Protein AF-A0A7K4JK20-F1 (afdb_monomer_lite)

Sequence (228 aa):
YPVLFQTTRAEFDLPEYSVRRRYQDFDWLRNKLEESQPTHLIPPLPEKFVVKGVVDRFSEEFVETRRKALDKFLKRITDHPVLSFNEHFNVFLTAKDLNAYKKQGMALLSKMGESVKYVTGGYKLRSRPLEFQAIGEYLDTFSLKLGTIDRIAQRIIKEQLEYLVELREYGPVYSTWGGLEVELSEPLEGVSACIGNCCTALEELSEDMTEDFLPVLREYILYSESMK

Secondary structure (DSSP, 8-state):
-EEEEE---TTSSSSEEEEE--HHHHHHHHHHHHHH-TTS-PPPPPPSS-STTTS-TT-HHHHHHHHHHHHHHHHHHHHSTTGGG-HHHHHHHH-S-HHHHHHHHHHHHTTTSSSSTT--TT-------HHHHHHHHHHHHHHHHHHHHHHHHHHHHHHHHHHHHHHHHHHHHHHHHHHH-GGGHHHHHHHHHHHHHHHHHHHHHHHHIIIIIHHHHHHHHHHHHHT-

pLDDT: mean 86.16, std 15.36, range [43.16, 98.0]

InterPro domains:
  IPR001683 Phox homology [PF00787] (11-95)
  IPR001683 Phox homology [PS50195] (1-100)
  IPR001683 Phox homology [SM00312] (2-96)
  IPR027267 AH/BAR domain superfamily [G3DSA:1.20.1270.60] (130-228)
  IPR036871 PX domain superfamily [G3DSA:3.30.1520.10] (1-108)
  IPR036871 PX domain superfamily [SSF64268] (1-97)

Organism: Geococcyx californianus (NCBI:txid8947)

Structure (mmCIF, N/CA/C/O backbone):
data_AF-A0A7K4JK20-F1
#
_entry.id   AF-A0A7K4JK20-F1
#
loop_
_atom_site.group_PDB
_atom_site.id
_atom_site.type_symbol
_atom_site.label_atom_id
_atom_site.label_alt_id
_atom_site.label_comp_id
_atom_site.label_asym_id
_atom_site.label_entity_id
_atom_site.label_seq_id
_atom_site.pdbx_PDB_ins_code
_atom_site.Cartn_x
_atom_site.Cartn_y
_atom_site.Cartn_z
_atom_site.occupancy
_atom_site.B_iso_or_equiv
_atom_site.auth_seq_id
_atom_site.auth_comp_id
_atom_site.auth_asym_id
_atom_site.auth_atom_id
_atom_site.pdbx_PDB_model_num
ATOM 1 N N . TYR A 1 1 ? -8.578 14.342 3.347 1.00 91.44 1 TYR A N 1
ATOM 2 C CA . TYR A 1 1 ? -8.957 13.197 2.509 1.00 91.44 1 TYR A CA 1
ATOM 3 C C . TYR A 1 1 ? -10.458 13.233 2.290 1.00 91.44 1 TYR A C 1
ATOM 5 O O . TYR A 1 1 ? -11.184 13.236 3.285 1.00 91.44 1 TYR A O 1
ATOM 13 N N . PRO A 1 2 ? -10.933 13.395 1.044 1.00 93.94 2 PRO A N 1
ATOM 14 C CA . PRO A 1 2 ? -12.326 13.109 0.724 1.00 93.94 2 PRO A CA 1
ATOM 15 C C . PRO A 1 2 ? -12.577 11.614 0.950 1.00 93.94 2 PRO A C 1
ATOM 17 O O . PRO A 1 2 ? -11.757 10.788 0.561 1.00 93.94 2 PRO A O 1
ATOM 20 N N . VAL A 1 3 ? -13.672 11.290 1.624 1.00 95.88 3 VAL A N 1
ATOM 21 C CA . VAL A 1 3 ? -14.156 9.928 1.840 1.00 95.88 3 VAL A CA 1
ATOM 22 C C . VAL A 1 3 ? -15.530 9.869 1.197 1.00 95.88 3 VAL A C 1
ATOM 24 O O . VAL A 1 3 ? -16.431 10.611 1.595 1.00 95.88 3 VAL A O 1
ATOM 27 N N . LEU A 1 4 ? -15.642 9.033 0.171 1.00 95.50 4 LEU A N 1
ATOM 28 C CA . LEU A 1 4 ? -16.894 8.715 -0.499 1.00 95.50 4 LEU A CA 1
ATOM 29 C C . LEU A 1 4 ? -17.332 7.345 -0.003 1.00 95.50 4 LEU A C 1
ATOM 31 O O . LEU A 1 4 ? -16.533 6.410 0.018 1.00 95.50 4 LEU A O 1
ATOM 35 N N . PHE A 1 5 ? -18.577 7.246 0.433 1.00 94.12 5 PHE A N 1
ATOM 36 C CA . PHE A 1 5 ? -19.133 6.024 0.985 1.00 94.12 5 PHE A CA 1
ATOM 37 C C . PHE A 1 5 ? -20.498 5.778 0.366 1.00 94.12 5 PHE A C 1
ATOM 39 O O . PHE A 1 5 ? -21.364 6.646 0.425 1.00 94.12 5 PHE A O 1
ATOM 46 N N . GLN A 1 6 ? -20.671 4.596 -0.212 1.00 93.94 6 GLN A N 1
ATOM 47 C CA . GLN A 1 6 ? -21.932 4.134 -0.771 1.00 93.94 6 GLN A CA 1
ATOM 48 C C . GLN A 1 6 ? -22.378 2.894 -0.011 1.00 93.94 6 GLN A C 1
ATOM 50 O O . GLN A 1 6 ? -21.558 2.055 0.364 1.00 93.94 6 GLN A O 1
ATOM 55 N N . THR A 1 7 ? -23.678 2.787 0.236 1.00 93.00 7 THR A N 1
ATOM 56 C CA . THR A 1 7 ? -24.236 1.716 1.056 1.00 93.00 7 THR A CA 1
ATOM 57 C C . THR A 1 7 ? -25.637 1.347 0.605 1.00 93.00 7 THR A C 1
ATOM 59 O O . THR A 1 7 ? -26.423 2.189 0.178 1.00 93.00 7 THR A O 1
ATOM 62 N N . THR A 1 8 ? -25.958 0.065 0.732 1.00 93.38 8 THR A N 1
ATOM 63 C CA . THR A 1 8 ? -27.309 -0.479 0.547 1.00 93.38 8 THR A CA 1
ATOM 64 C C . THR A 1 8 ? -27.985 -0.800 1.883 1.00 93.38 8 THR A C 1
ATOM 66 O O . THR A 1 8 ? -29.099 -1.321 1.906 1.00 93.38 8 THR A O 1
ATOM 69 N N . ARG A 1 9 ? -27.319 -0.518 3.012 1.00 92.00 9 ARG A N 1
ATOM 70 C CA . ARG A 1 9 ? -27.827 -0.824 4.354 1.00 92.00 9 ARG A CA 1
ATOM 71 C C . ARG A 1 9 ? -28.892 0.191 4.759 1.00 92.00 9 ARG A C 1
ATOM 73 O O . ARG A 1 9 ? -28.641 1.390 4.759 1.00 92.00 9 ARG A O 1
ATOM 80 N N . ALA A 1 10 ? -30.051 -0.313 5.180 1.00 91.00 10 ALA A N 1
ATOM 81 C CA . ALA A 1 10 ? -31.219 0.495 5.540 1.00 91.00 10 ALA A CA 1
ATOM 82 C C . ALA A 1 10 ? -31.039 1.364 6.800 1.00 91.00 10 ALA A C 1
ATOM 84 O O . ALA A 1 10 ? -31.859 2.234 7.063 1.00 91.00 10 ALA A O 1
ATOM 85 N N . GLU A 1 11 ? -29.990 1.127 7.589 1.00 88.75 11 GLU A N 1
ATOM 86 C CA . GLU A 1 11 ? -29.652 1.939 8.767 1.00 88.75 11 GLU A CA 1
ATOM 87 C C . GLU A 1 11 ? -29.075 3.322 8.419 1.00 88.75 11 GLU A C 1
ATOM 89 O O . GLU A 1 11 ? -28.930 4.160 9.305 1.00 88.75 11 GLU A O 1
ATOM 94 N N . PHE A 1 12 ? -28.727 3.555 7.150 1.00 90.62 12 PHE A N 1
ATOM 95 C CA . PHE A 1 12 ? -28.238 4.839 6.667 1.00 90.62 12 PHE A CA 1
ATOM 96 C C . PHE A 1 12 ? -29.357 5.618 5.975 1.00 90.62 12 PHE A C 1
ATOM 98 O O . PHE A 1 12 ? -30.067 5.086 5.124 1.00 90.62 12 PHE A O 1
ATOM 105 N N . ASP A 1 13 ? -29.468 6.906 6.302 1.00 90.62 13 ASP A N 1
ATOM 106 C CA . ASP A 1 13 ? -30.494 7.798 5.745 1.00 90.62 13 ASP A CA 1
ATOM 107 C C . ASP A 1 13 ? -30.301 8.081 4.248 1.00 90.62 13 ASP A C 1
ATOM 109 O O . ASP A 1 13 ? -31.254 8.415 3.543 1.00 90.62 13 ASP A O 1
ATOM 113 N N . LEU A 1 14 ? -29.057 8.004 3.766 1.00 91.94 14 LEU A N 1
ATOM 114 C CA . LEU A 1 14 ? -28.686 8.277 2.382 1.00 91.94 14 LEU A CA 1
ATOM 115 C C . LEU A 1 14 ? -27.952 7.072 1.779 1.00 91.94 14 LEU A C 1
ATOM 117 O O . LEU A 1 14 ? -27.150 6.437 2.464 1.00 91.94 14 LEU A O 1
ATOM 121 N N . PRO A 1 15 ? -28.151 6.787 0.480 1.00 92.88 15 PRO A N 1
ATOM 122 C CA . PRO A 1 15 ? -27.404 5.737 -0.214 1.00 92.88 15 PRO A CA 1
ATOM 123 C C . PRO A 1 15 ? -25.929 6.109 -0.433 1.00 92.88 15 PRO A C 1
ATOM 125 O O . PRO A 1 15 ? -25.100 5.235 -0.679 1.00 92.88 15 PRO A O 1
ATOM 128 N N . GLU A 1 16 ? -25.596 7.401 -0.349 1.00 94.88 16 GLU A N 1
ATOM 129 C CA . GLU A 1 16 ? -24.254 7.928 -0.566 1.00 94.88 16 GLU A CA 1
ATOM 130 C C . GLU A 1 16 ? -23.935 9.079 0.397 1.00 94.88 16 GLU A C 1
ATOM 132 O O . GLU A 1 16 ? -24.757 9.968 0.638 1.00 94.88 16 GLU A O 1
ATOM 137 N N . TYR A 1 17 ? -22.706 9.082 0.912 1.00 94.75 17 TYR A N 1
ATOM 138 C CA . TYR A 1 17 ? -22.139 10.138 1.741 1.00 94.75 17 TYR A CA 1
ATOM 139 C C . TYR A 1 17 ? -20.806 10.614 1.166 1.00 94.75 17 TYR A C 1
ATOM 141 O O . TYR A 1 17 ? -19.985 9.829 0.692 1.00 94.75 17 TYR A O 1
ATOM 149 N N . SER A 1 18 ? -20.567 11.920 1.279 1.00 95.62 18 SER A N 1
ATOM 150 C CA . SER A 1 18 ? -19.289 12.549 0.955 1.00 95.62 18 SER A CA 1
ATOM 151 C C . SER A 1 18 ? -18.847 13.414 2.126 1.00 95.62 18 SER A C 1
ATOM 153 O O . SER A 1 18 ? -19.487 14.416 2.459 1.00 95.62 18 SER A O 1
ATOM 155 N N . VAL A 1 19 ? -17.756 13.017 2.782 1.00 95.56 19 VAL A N 1
ATOM 156 C CA . VAL A 1 19 ? -17.209 13.722 3.947 1.00 95.56 19 VAL A CA 1
ATOM 157 C C . VAL A 1 19 ? -15.720 13.984 3.778 1.00 95.56 19 VAL A C 1
ATOM 159 O O . VAL A 1 19 ? -15.000 13.255 3.099 1.00 95.56 19 VAL A O 1
ATOM 162 N N . ARG A 1 20 ? -15.215 15.043 4.415 1.00 95.44 20 ARG A N 1
ATOM 163 C CA . ARG A 1 20 ? -13.772 15.295 4.503 1.00 95.44 20 ARG A CA 1
ATOM 164 C C . ARG A 1 20 ? -13.251 14.857 5.866 1.00 95.44 20 ARG A C 1
ATOM 166 O O . ARG A 1 20 ? -13.813 15.219 6.899 1.00 95.44 20 ARG A O 1
ATOM 173 N N . ARG A 1 21 ? -12.151 14.102 5.853 1.00 95.62 21 ARG A N 1
ATOM 174 C CA . ARG A 1 21 ? -11.453 13.606 7.046 1.00 95.62 21 ARG A CA 1
ATOM 175 C C . ARG A 1 21 ? -9.971 13.956 6.997 1.00 95.62 21 ARG A C 1
ATOM 177 O O . ARG A 1 21 ? -9.331 13.834 5.949 1.00 95.62 21 ARG A O 1
ATOM 184 N N . ARG A 1 22 ? -9.412 14.424 8.112 1.00 93.06 22 ARG A N 1
ATOM 185 C CA . ARG A 1 22 ? -7.955 14.589 8.313 1.00 93.06 22 ARG A CA 1
ATOM 186 C C . ARG A 1 22 ? -7.377 13.298 8.875 1.00 93.06 22 ARG A C 1
ATOM 188 O O . ARG A 1 22 ? -8.101 12.533 9.491 1.00 93.06 22 ARG A O 1
ATOM 195 N N . TYR A 1 23 ? -6.069 13.083 8.746 1.00 91.31 23 TYR A N 1
ATOM 196 C CA . TYR A 1 23 ? -5.407 11.883 9.282 1.00 91.31 23 TYR A CA 1
ATOM 197 C C . TYR A 1 23 ? -5.755 11.619 10.764 1.00 91.31 23 TYR A C 1
ATOM 199 O O . TYR A 1 23 ? -6.070 10.501 11.145 1.00 91.31 23 TYR A O 1
ATOM 207 N N . GLN A 1 24 ? -5.801 12.664 11.598 1.00 91.25 24 GLN A N 1
ATOM 208 C CA . GLN A 1 24 ? -6.177 12.526 13.014 1.00 91.25 24 GLN A CA 1
ATOM 209 C C . GLN A 1 24 ? -7.635 12.089 13.256 1.00 91.25 24 GLN A C 1
ATOM 211 O O . GLN A 1 24 ? -7.983 11.720 14.374 1.00 91.25 24 GLN A O 1
ATOM 216 N N . ASP A 1 25 ? -8.512 12.168 12.257 1.00 95.38 25 ASP A N 1
ATOM 217 C CA . ASP A 1 25 ? -9.853 11.585 12.349 1.00 95.38 25 ASP A CA 1
ATOM 218 C C . ASP A 1 25 ? -9.793 10.063 12.217 1.00 95.38 25 ASP A C 1
ATOM 220 O O . ASP A 1 25 ? -10.517 9.370 12.922 1.00 95.38 25 ASP A O 1
ATOM 224 N N . PHE A 1 26 ? -8.905 9.549 11.362 1.00 95.94 26 PHE A N 1
ATOM 225 C CA . PHE A 1 26 ? -8.658 8.114 11.229 1.00 95.94 26 PHE A CA 1
ATOM 226 C C . PHE A 1 26 ? -8.001 7.556 12.491 1.00 95.94 26 PHE A C 1
ATOM 228 O O . PHE A 1 26 ? -8.411 6.511 12.976 1.00 95.94 26 PHE A O 1
ATOM 235 N N . ASP A 1 27 ? -7.041 8.290 13.062 1.00 93.50 27 ASP A N 1
ATOM 236 C CA . ASP A 1 27 ? -6.424 7.950 14.352 1.00 93.50 27 ASP A CA 1
ATOM 237 C C . ASP A 1 27 ? -7.470 7.840 15.469 1.00 93.50 27 ASP A C 1
ATOM 239 O O . ASP A 1 27 ? -7.506 6.861 16.208 1.00 93.50 27 ASP A O 1
ATOM 243 N N . TRP A 1 28 ? -8.385 8.812 15.537 1.00 94.44 28 TRP A N 1
ATOM 244 C CA . TRP A 1 28 ? -9.514 8.760 16.463 1.00 94.44 28 TRP A CA 1
ATOM 245 C C . TRP A 1 28 ? -10.402 7.531 16.227 1.00 94.44 28 TRP A C 1
ATOM 247 O O . TRP A 1 28 ? -10.749 6.854 17.192 1.00 94.44 28 TRP A O 1
ATOM 257 N N . LEU A 1 29 ? -10.748 7.232 14.969 1.00 96.25 29 LEU A N 1
ATOM 258 C CA . LEU A 1 29 ? -11.570 6.072 14.626 1.00 96.25 29 LEU A CA 1
ATOM 259 C C . LEU A 1 29 ? -10.883 4.770 15.050 1.00 96.25 29 LEU A C 1
ATOM 261 O O . LEU A 1 29 ? -11.507 3.958 15.723 1.00 96.25 29 LEU A O 1
ATOM 265 N N . ARG A 1 30 ? -9.600 4.590 14.714 1.00 94.50 30 ARG A N 1
ATOM 266 C CA . ARG A 1 30 ? -8.822 3.403 15.098 1.00 94.50 30 ARG A CA 1
ATOM 267 C C . ARG A 1 30 ? -8.841 3.198 16.612 1.00 94.50 30 ARG A C 1
ATOM 269 O O . ARG A 1 30 ? -9.193 2.113 17.058 1.00 94.50 30 ARG A O 1
ATOM 276 N N . ASN A 1 31 ? -8.555 4.244 17.388 1.00 92.75 31 ASN A N 1
ATOM 277 C CA . ASN A 1 31 ? -8.565 4.162 18.852 1.00 92.75 31 ASN A CA 1
ATOM 278 C C . ASN A 1 31 ? -9.956 3.789 19.389 1.00 92.75 31 ASN A C 1
ATOM 280 O O . ASN A 1 31 ? -10.078 2.993 20.314 1.00 92.75 31 ASN A O 1
ATOM 284 N N . LYS A 1 32 ? -11.028 4.324 18.792 1.00 94.19 32 LYS A N 1
ATOM 285 C CA . LYS A 1 32 ? -12.401 3.982 19.186 1.00 94.19 32 LYS A CA 1
ATOM 286 C C . LYS A 1 32 ? -12.790 2.550 18.830 1.00 94.19 32 LYS A C 1
ATOM 288 O O . LYS A 1 32 ? -13.526 1.916 19.586 1.00 94.19 32 LYS A O 1
ATOM 293 N N . LEU A 1 33 ? -12.289 2.022 17.718 1.00 94.75 33 LEU A N 1
ATOM 294 C CA . LEU A 1 33 ? -12.457 0.614 17.373 1.00 94.75 33 LEU A CA 1
ATOM 295 C C . LEU A 1 33 ? -11.699 -0.286 18.356 1.00 94.75 33 LEU A C 1
ATOM 297 O O . LEU A 1 33 ? -12.283 -1.250 18.833 1.00 94.75 33 LEU A O 1
ATOM 301 N N . GLU A 1 34 ? -10.469 0.062 18.740 1.00 91.69 34 GLU A N 1
ATOM 302 C CA . GLU A 1 34 ? -9.704 -0.690 19.751 1.00 91.69 34 GLU A CA 1
ATOM 303 C C . GLU A 1 34 ? -10.394 -0.686 21.123 1.00 91.69 34 GLU A C 1
ATOM 305 O O . GLU A 1 34 ? -10.504 -1.727 21.766 1.00 91.69 34 GLU A O 1
ATOM 310 N N . GLU A 1 35 ? -10.910 0.468 21.560 1.00 90.94 35 GLU A N 1
ATOM 311 C CA . GLU A 1 35 ? -11.647 0.592 22.824 1.00 90.94 35 GLU A CA 1
ATOM 312 C C . GLU A 1 35 ? -12.955 -0.216 22.824 1.00 90.94 35 GLU A C 1
ATOM 314 O O . GLU A 1 35 ? -13.309 -0.819 23.836 1.00 90.94 35 GLU A O 1
ATOM 319 N N . SER A 1 36 ? -13.688 -0.215 21.705 1.00 93.00 36 SER A N 1
ATOM 320 C CA . SER A 1 36 ? -14.995 -0.882 21.603 1.00 93.00 36 SER A CA 1
ATOM 321 C C . SER A 1 36 ? -14.908 -2.368 21.248 1.00 93.00 36 SER A C 1
ATOM 323 O O . SER A 1 36 ? -15.858 -3.103 21.510 1.00 93.00 36 SER A O 1
ATOM 325 N N . GLN A 1 37 ? -13.798 -2.823 20.661 1.00 91.81 37 GLN A N 1
ATOM 326 C CA . GLN A 1 37 ? -13.597 -4.196 20.191 1.00 91.81 37 GLN A CA 1
ATOM 327 C C . GLN A 1 37 ? -12.225 -4.747 20.633 1.00 91.81 37 GLN A C 1
ATOM 329 O O . GLN A 1 37 ? -11.405 -5.102 19.786 1.00 91.81 37 GLN A O 1
ATOM 334 N N . PRO A 1 38 ? -11.967 -4.887 21.950 1.00 88.00 38 PRO A N 1
ATOM 335 C CA . PRO A 1 38 ? -10.638 -5.206 22.495 1.00 88.00 38 PRO A CA 1
ATOM 336 C C . PRO A 1 38 ? -10.110 -6.604 22.134 1.00 88.00 38 PRO A C 1
ATOM 338 O O . PRO A 1 38 ? -8.939 -6.898 22.351 1.00 88.00 38 PRO A O 1
ATOM 341 N N . THR A 1 39 ? -10.967 -7.487 21.618 1.00 88.75 39 THR A N 1
ATOM 342 C CA . THR A 1 39 ? -10.606 -8.846 21.183 1.00 88.75 39 THR A CA 1
ATOM 343 C C . THR A 1 39 ? -10.388 -8.958 19.675 1.00 88.75 39 THR A C 1
ATOM 345 O O . THR A 1 39 ? -10.044 -10.037 19.199 1.00 88.75 39 THR A O 1
ATOM 348 N N . HIS A 1 40 ? -10.640 -7.891 18.912 1.00 91.00 40 HIS A N 1
ATOM 349 C CA . HIS A 1 40 ? -10.520 -7.887 17.457 1.00 91.00 40 HIS A CA 1
ATOM 350 C C . HIS A 1 40 ? -9.244 -7.174 17.024 1.00 91.00 40 HIS A C 1
ATOM 352 O O . HIS A 1 40 ? -8.841 -6.166 17.603 1.00 91.00 40 HIS A O 1
ATOM 358 N N . LEU A 1 41 ? -8.632 -7.679 15.955 1.00 91.06 41 LEU A N 1
ATOM 359 C CA . LEU A 1 41 ? -7.476 -7.039 15.350 1.00 91.06 41 LEU A CA 1
ATOM 360 C C . LEU A 1 41 ? -7.937 -5.834 14.528 1.00 91.06 41 LEU A C 1
ATOM 362 O O . LEU A 1 41 ? -8.568 -5.986 13.481 1.00 91.06 41 LEU A O 1
ATOM 366 N N . ILE A 1 42 ? -7.629 -4.634 15.010 1.00 93.69 42 ILE A N 1
ATOM 367 C CA . ILE A 1 42 ? -7.980 -3.404 14.304 1.00 93.69 42 ILE A CA 1
ATOM 368 C C . ILE A 1 42 ? -6.937 -3.137 13.213 1.00 93.69 42 ILE A C 1
ATOM 370 O O . ILE A 1 42 ? -5.741 -3.148 13.519 1.00 93.69 42 ILE A O 1
ATOM 374 N N . PRO A 1 43 ? -7.353 -2.873 11.957 1.00 93.00 43 PRO A N 1
ATOM 375 C CA . PRO A 1 43 ? -6.427 -2.534 10.885 1.00 93.00 43 PRO A CA 1
ATOM 376 C C . PRO A 1 43 ? -5.456 -1.412 11.288 1.00 93.00 43 PRO A C 1
ATOM 378 O O . PRO A 1 43 ? -5.886 -0.398 11.852 1.00 93.00 43 PRO A O 1
ATOM 381 N N . PRO A 1 44 ? -4.144 -1.559 11.037 1.00 90.75 44 PRO A N 1
ATOM 382 C CA . PRO A 1 44 ? -3.186 -0.519 11.353 1.00 90.75 44 PRO A CA 1
ATOM 383 C C . PRO A 1 44 ? -3.382 0.675 10.419 1.00 90.75 44 PRO A C 1
ATOM 385 O O . PRO A 1 44 ? -3.775 0.537 9.260 1.00 90.75 44 PRO A O 1
ATOM 388 N N . LEU A 1 45 ? -3.086 1.869 10.926 1.00 90.44 45 LEU A N 1
ATOM 389 C CA . LEU A 1 45 ? -2.987 3.053 10.081 1.00 90.44 45 LEU A CA 1
ATOM 390 C C . LEU A 1 45 ? -1.584 3.131 9.477 1.00 90.44 45 LEU A C 1
ATOM 392 O O . LEU A 1 45 ? -0.626 2.716 10.131 1.00 90.44 45 LEU A O 1
ATOM 396 N N . PRO A 1 46 ? -1.431 3.718 8.276 1.00 82.62 46 PRO A N 1
ATOM 397 C CA . PRO A 1 46 ? -0.107 4.076 7.786 1.00 82.62 46 PRO A CA 1
ATOM 398 C C . PRO A 1 46 ? 0.581 4.995 8.801 1.00 82.62 46 PRO A C 1
ATOM 400 O O . PRO A 1 46 ? -0.083 5.830 9.430 1.00 82.62 46 PRO A O 1
ATOM 403 N N . GLU A 1 47 ? 1.896 4.848 8.960 1.00 70.19 47 GLU A N 1
ATOM 404 C CA . GLU A 1 47 ? 2.670 5.571 9.971 1.00 70.19 47 GLU A CA 1
ATOM 405 C C . GLU A 1 47 ? 2.418 7.089 9.964 1.00 70.19 47 GLU A C 1
ATOM 407 O O . GLU A 1 47 ? 2.181 7.736 8.934 1.00 70.19 47 GLU A O 1
ATOM 412 N N . LYS A 1 48 ? 2.495 7.681 11.162 1.00 59.53 48 LYS A N 1
ATOM 413 C CA . LYS A 1 48 ? 2.234 9.110 11.380 1.00 59.53 48 LYS A CA 1
ATOM 414 C C . LYS A 1 48 ? 3.240 10.036 10.667 1.00 59.53 48 LYS A C 1
ATOM 416 O O . LYS A 1 48 ? 2.879 11.189 10.423 1.00 59.53 48 LYS A O 1
ATOM 421 N N . PHE A 1 49 ? 4.443 9.589 10.277 1.00 55.94 49 PHE A N 1
ATOM 422 C CA . PHE A 1 49 ? 5.512 10.469 9.760 1.00 55.94 49 PHE A CA 1
ATOM 423 C C . PHE A 1 49 ? 6.330 9.818 8.629 1.00 55.94 49 PHE A C 1
ATOM 425 O O . PHE A 1 49 ? 6.638 8.642 8.694 1.00 55.94 49 PHE A O 1
ATOM 432 N N . VAL A 1 50 ? 6.584 10.506 7.505 1.00 48.88 50 VAL A N 1
ATOM 433 C CA . VAL A 1 50 ? 7.760 11.383 7.289 1.00 48.88 50 VAL A CA 1
ATOM 434 C C . VAL A 1 50 ? 8.999 10.756 7.917 1.00 48.88 50 VAL A C 1
ATOM 436 O O . VAL A 1 50 ? 9.366 11.095 9.042 1.00 48.88 50 VAL A O 1
ATOM 439 N N . VAL A 1 51 ? 9.634 9.824 7.209 1.00 43.53 51 VAL A N 1
ATOM 440 C CA . VAL A 1 51 ? 10.958 9.323 7.585 1.00 43.53 51 VAL A CA 1
ATOM 441 C C . VAL A 1 51 ? 11.855 10.538 7.815 1.00 43.53 51 VAL A C 1
ATOM 443 O O . VAL A 1 51 ? 12.103 11.281 6.873 1.00 43.53 51 VAL A O 1
ATOM 446 N N . LYS A 1 52 ? 12.241 10.782 9.076 1.00 43.16 52 LYS A N 1
ATOM 447 C CA . LYS A 1 52 ? 13.276 11.717 9.563 1.00 43.16 52 LYS A CA 1
ATOM 448 C C . LYS A 1 52 ? 13.905 12.630 8.483 1.00 43.16 52 LYS A C 1
ATOM 450 O O . LYS A 1 52 ? 15.061 12.447 8.127 1.00 43.16 52 LYS A O 1
ATOM 455 N N . GLY A 1 53 ? 13.158 13.617 7.979 1.00 45.22 53 GLY A N 1
ATOM 456 C CA . GLY A 1 53 ? 13.665 14.639 7.049 1.00 45.22 53 GLY A CA 1
ATOM 457 C C . GLY A 1 53 ? 13.968 14.204 5.604 1.00 45.22 53 GLY A C 1
ATOM 458 O O . GLY A 1 53 ? 14.530 15.007 4.872 1.00 45.22 53 GLY A O 1
ATOM 459 N N . VAL A 1 54 ? 13.613 12.983 5.186 1.00 50.66 54 VAL A N 1
ATOM 460 C CA . VAL A 1 54 ? 13.951 12.429 3.855 1.00 50.66 54 VAL A CA 1
ATOM 461 C C . VAL A 1 54 ? 12.819 12.594 2.831 1.00 50.66 54 VAL A C 1
ATOM 463 O O . VAL A 1 54 ? 13.085 12.678 1.639 1.00 50.66 54 VAL A O 1
ATOM 466 N N . VAL A 1 55 ? 11.560 12.688 3.274 1.00 56.50 55 VAL A N 1
ATOM 467 C CA . VAL A 1 55 ? 10.388 12.804 2.386 1.00 56.50 55 VAL A CA 1
ATOM 468 C C . VAL A 1 55 ? 9.626 14.078 2.729 1.00 56.50 55 VAL A C 1
ATOM 470 O O . VAL A 1 55 ? 9.255 14.278 3.887 1.00 56.50 55 VAL A O 1
ATOM 473 N N . ASP A 1 56 ? 9.381 14.950 1.752 1.00 66.19 56 ASP A N 1
ATOM 474 C CA . ASP A 1 56 ? 8.507 16.104 1.958 1.00 66.19 56 ASP A CA 1
ATOM 475 C C . ASP A 1 56 ? 7.084 15.609 2.257 1.00 66.19 56 ASP A C 1
ATOM 477 O O . ASP A 1 56 ? 6.445 14.940 1.452 1.00 66.19 56 ASP A O 1
ATOM 481 N N . ARG A 1 57 ? 6.567 15.945 3.441 1.00 67.00 57 ARG A N 1
ATOM 482 C CA . ARG A 1 57 ? 5.225 15.548 3.898 1.00 67.00 57 ARG A CA 1
ATOM 483 C C . ARG A 1 57 ? 4.089 16.129 3.052 1.00 67.00 57 ARG A C 1
ATOM 485 O O . ARG A 1 57 ? 2.927 15.787 3.285 1.00 67.00 57 ARG A O 1
ATOM 492 N N . PHE A 1 58 ? 4.414 17.077 2.182 1.00 70.69 58 PHE A N 1
ATOM 493 C CA . PHE A 1 58 ? 3.508 17.680 1.221 1.00 70.69 58 PHE A CA 1
ATOM 494 C C . PHE A 1 58 ? 3.816 17.258 -0.217 1.00 70.69 58 PHE A C 1
ATOM 496 O O . PHE A 1 58 ? 3.145 17.758 -1.118 1.00 70.69 58 PHE A O 1
ATOM 503 N N . SER A 1 59 ? 4.765 16.337 -0.440 1.00 80.81 59 SER A N 1
ATOM 504 C CA . SER A 1 59 ? 4.956 15.763 -1.768 1.00 80.81 59 SER A CA 1
ATOM 505 C C . SER A 1 59 ? 3.680 15.052 -2.204 1.00 80.81 59 SER A C 1
ATOM 507 O O . SER A 1 59 ? 2.980 14.418 -1.404 1.00 80.81 59 SER A O 1
ATOM 509 N N . GLU A 1 60 ? 3.362 15.185 -3.486 1.00 84.06 60 GLU A N 1
ATOM 510 C CA . GLU A 1 60 ? 2.188 14.554 -4.081 1.00 84.06 60 GLU A CA 1
ATOM 511 C C . GLU A 1 60 ? 2.228 13.033 -3.890 1.00 84.06 60 GLU A C 1
ATOM 513 O O . GLU A 1 60 ? 1.253 12.445 -3.423 1.00 84.06 60 GLU A O 1
ATOM 518 N N . GLU A 1 61 ? 3.400 12.429 -4.097 1.00 80.44 61 GLU A N 1
ATOM 519 C CA . GLU A 1 61 ? 3.675 11.009 -3.864 1.00 80.44 61 GLU A CA 1
ATOM 520 C C . GLU A 1 61 ? 3.335 10.570 -2.432 1.00 80.44 61 GLU A C 1
ATOM 522 O O . GLU A 1 61 ? 2.647 9.568 -2.219 1.00 80.44 61 GLU A O 1
ATOM 527 N N . PHE A 1 62 ? 3.749 11.342 -1.423 1.00 81.12 62 PHE A N 1
ATOM 528 C CA . PHE A 1 62 ? 3.472 11.014 -0.028 1.00 81.12 62 PHE A CA 1
ATOM 529 C C . PHE A 1 62 ? 1.983 11.129 0.303 1.00 81.12 62 PHE A C 1
ATOM 531 O O . PHE A 1 62 ? 1.419 10.286 1.012 1.00 81.12 62 PHE A O 1
ATOM 538 N N . VAL A 1 63 ? 1.335 12.189 -0.187 1.00 84.62 63 VAL A N 1
ATOM 539 C CA . VAL A 1 63 ? -0.097 12.413 0.025 1.00 84.62 63 VAL A CA 1
ATOM 540 C C . VAL A 1 63 ? -0.911 11.297 -0.624 1.00 84.62 63 VAL A C 1
ATOM 542 O O . VAL A 1 63 ? -1.849 10.804 0.011 1.00 84.62 63 VAL A O 1
ATOM 545 N N . GLU A 1 64 ? -0.534 10.874 -1.828 1.00 86.12 64 GLU A N 1
ATOM 546 C CA . GLU A 1 64 ? -1.206 9.819 -2.581 1.00 86.12 64 GLU A CA 1
ATOM 547 C C . GLU A 1 64 ? -0.977 8.435 -1.963 1.00 86.12 64 GLU A C 1
ATOM 549 O O . GLU A 1 64 ? -1.945 7.726 -1.682 1.00 86.12 64 GLU A O 1
ATOM 554 N N . THR A 1 65 ? 0.264 8.093 -1.606 1.00 83.19 65 THR A N 1
ATOM 555 C CA . THR A 1 65 ? 0.594 6.853 -0.877 1.00 83.19 65 THR A CA 1
ATOM 556 C C . THR A 1 65 ? -0.230 6.736 0.403 1.00 83.19 65 THR A C 1
ATOM 558 O O . THR A 1 65 ? -0.865 5.714 0.687 1.00 83.19 65 THR A O 1
ATOM 561 N N . ARG A 1 66 ? -0.298 7.824 1.180 1.00 87.88 66 ARG A N 1
ATOM 562 C CA . ARG A 1 66 ? -1.114 7.864 2.393 1.00 87.88 66 ARG A CA 1
ATOM 563 C C . ARG A 1 66 ? -2.603 7.744 2.073 1.00 87.88 66 ARG A C 1
ATOM 565 O O . ARG A 1 66 ? -3.311 7.065 2.812 1.00 87.88 66 ARG A O 1
ATOM 572 N N . ARG A 1 67 ? -3.099 8.391 1.014 1.00 91.00 67 ARG A N 1
ATOM 573 C CA . ARG A 1 67 ? -4.505 8.291 0.592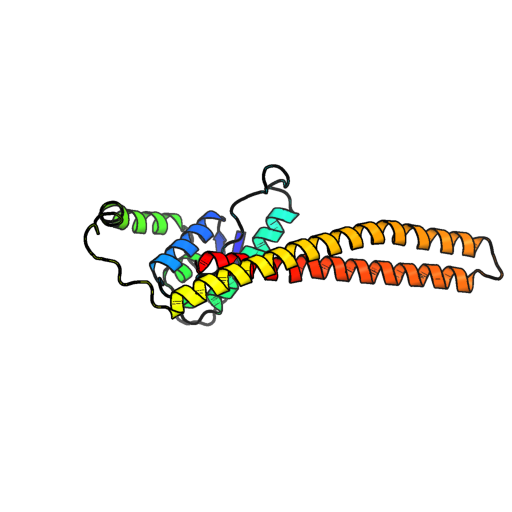 1.00 91.00 67 ARG A CA 1
ATOM 574 C C . ARG A 1 67 ? -4.869 6.840 0.266 1.00 91.00 67 ARG A C 1
ATOM 576 O O . ARG A 1 67 ? -5.876 6.371 0.791 1.00 91.00 67 ARG A O 1
ATOM 583 N N . LYS A 1 68 ? -4.046 6.130 -0.517 1.00 88.75 68 LYS A N 1
ATOM 584 C CA . LYS A 1 68 ? -4.226 4.702 -0.840 1.00 88.75 68 LYS A CA 1
ATOM 585 C C . LYS A 1 68 ? -4.258 3.836 0.425 1.00 88.75 68 LYS A C 1
ATOM 587 O O . LYS A 1 68 ? -5.164 3.025 0.599 1.00 88.75 68 LYS A O 1
ATOM 592 N N . ALA A 1 69 ? -3.330 4.055 1.356 1.00 88.25 69 ALA A N 1
ATOM 593 C CA . ALA A 1 69 ? -3.290 3.303 2.610 1.00 88.25 69 ALA A CA 1
ATOM 594 C C . ALA A 1 69 ? -4.502 3.576 3.525 1.00 88.25 69 ALA A C 1
ATOM 596 O O . ALA A 1 69 ? -5.034 2.653 4.141 1.00 88.25 69 ALA A O 1
ATOM 597 N N . LEU A 1 70 ? -4.978 4.824 3.597 1.00 94.00 70 LEU A N 1
ATOM 598 C CA . LEU A 1 70 ? -6.191 5.176 4.346 1.00 94.00 70 LEU A CA 1
ATOM 599 C C . LEU A 1 70 ? -7.461 4.597 3.702 1.00 94.00 70 LEU A C 1
ATOM 601 O O . LEU A 1 70 ? -8.356 4.159 4.422 1.00 94.00 70 LEU A O 1
ATOM 605 N N . ASP A 1 71 ? -7.538 4.569 2.370 1.00 93.62 71 ASP A N 1
ATOM 606 C CA . ASP A 1 71 ? -8.621 3.905 1.634 1.00 93.62 71 ASP A CA 1
ATOM 607 C C . ASP A 1 71 ? -8.654 2.402 1.942 1.00 93.62 71 ASP A C 1
ATOM 609 O O . ASP A 1 71 ? -9.695 1.857 2.311 1.00 93.62 71 ASP A O 1
ATOM 613 N N . LYS A 1 72 ? -7.486 1.749 1.914 1.00 91.25 72 LYS A N 1
ATOM 614 C CA . LYS A 1 72 ? -7.337 0.340 2.290 1.00 91.25 72 LYS A CA 1
ATOM 615 C C . LYS A 1 72 ? -7.780 0.079 3.733 1.00 91.25 72 LYS A C 1
ATOM 617 O O . LYS A 1 72 ? -8.528 -0.864 3.965 1.00 91.25 72 LYS A O 1
ATOM 622 N N . PHE A 1 73 ? -7.394 0.931 4.685 1.00 94.12 73 PHE A N 1
ATOM 623 C CA . PHE A 1 73 ? -7.852 0.852 6.080 1.00 94.12 73 PHE A CA 1
ATOM 624 C C . PHE A 1 73 ? -9.387 0.877 6.190 1.00 94.12 73 PHE A C 1
ATOM 626 O O . PHE A 1 73 ? -9.967 0.031 6.871 1.00 94.12 73 PHE A O 1
ATOM 633 N N . LEU A 1 74 ? -10.062 1.796 5.487 1.00 96.44 74 LEU A N 1
ATOM 634 C CA . LEU A 1 74 ? -11.528 1.872 5.501 1.00 96.44 74 LEU A CA 1
ATOM 635 C C . LEU A 1 74 ? -12.177 0.654 4.838 1.00 96.44 74 LEU A C 1
ATOM 637 O O . LEU A 1 74 ? -13.156 0.134 5.372 1.00 96.44 74 LEU A O 1
ATOM 641 N N . LYS A 1 75 ? -11.628 0.169 3.719 1.00 95.00 75 LYS A N 1
ATOM 642 C CA . LYS A 1 75 ? -12.100 -1.057 3.056 1.00 95.00 75 LYS A CA 1
ATOM 643 C C . LYS A 1 75 ? -12.009 -2.264 3.986 1.00 95.00 75 LYS A C 1
ATOM 645 O O . LYS A 1 75 ? -13.007 -2.940 4.186 1.00 95.00 75 LYS A O 1
ATOM 650 N N . ARG A 1 76 ? -10.876 -2.454 4.675 1.00 94.38 76 ARG A N 1
ATOM 651 C CA . ARG A 1 76 ? -10.704 -3.528 5.674 1.00 94.38 76 ARG A CA 1
ATOM 652 C C . ARG A 1 76 ? -11.750 -3.471 6.787 1.00 94.38 76 ARG A C 1
ATOM 654 O O . ARG A 1 76 ? -12.265 -4.509 7.185 1.00 94.38 76 ARG A O 1
ATOM 661 N N . ILE A 1 77 ? -12.064 -2.275 7.290 1.00 96.38 77 ILE A N 1
ATOM 662 C CA . ILE A 1 77 ? -13.120 -2.100 8.298 1.00 96.38 77 ILE A CA 1
ATOM 663 C C . ILE A 1 77 ? -14.492 -2.437 7.709 1.00 96.38 77 ILE A C 1
ATOM 665 O O . ILE A 1 77 ? -15.278 -3.114 8.365 1.00 96.38 77 ILE A O 1
ATOM 669 N N . THR A 1 78 ? -14.761 -1.989 6.483 1.00 95.56 78 THR A N 1
ATOM 670 C CA . THR A 1 78 ? -16.033 -2.208 5.778 1.00 95.56 78 THR A CA 1
ATOM 671 C C . THR A 1 78 ? -16.280 -3.690 5.489 1.00 95.56 78 THR A C 1
ATOM 673 O O . THR A 1 78 ? -17.397 -4.165 5.671 1.00 95.56 78 THR A O 1
ATOM 676 N N . ASP A 1 79 ? -15.237 -4.435 5.119 1.00 95.38 79 ASP A N 1
ATOM 677 C CA . ASP A 1 79 ? -15.308 -5.872 4.828 1.00 95.38 79 ASP A CA 1
ATOM 678 C C . ASP A 1 79 ? -15.383 -6.734 6.101 1.00 95.38 79 ASP A C 1
ATOM 680 O O . ASP A 1 79 ? -15.738 -7.914 6.051 1.00 95.38 79 ASP A O 1
ATOM 684 N N . HIS A 1 80 ? -15.043 -6.172 7.265 1.00 96.19 80 HIS A N 1
ATOM 685 C CA . HIS A 1 80 ? -15.041 -6.912 8.519 1.00 96.19 80 HIS A CA 1
ATOM 686 C C . HIS A 1 80 ? -16.472 -7.033 9.084 1.00 96.19 80 HIS A C 1
ATOM 688 O O . HIS A 1 80 ? -17.127 -6.015 9.325 1.00 96.19 80 HIS A O 1
ATOM 694 N N . PRO A 1 81 ? -16.952 -8.247 9.425 1.00 94.56 81 PRO A N 1
ATOM 695 C CA . PRO A 1 81 ? -18.351 -8.480 9.810 1.00 94.56 81 PRO A CA 1
ATOM 696 C C . PRO A 1 81 ? -18.776 -7.778 11.108 1.00 94.56 81 PRO A C 1
ATOM 698 O O . PRO A 1 81 ? -19.940 -7.444 11.266 1.00 94.56 81 PRO A O 1
ATOM 701 N N . VAL A 1 82 ? -17.844 -7.551 12.040 1.00 95.19 82 VAL A N 1
ATOM 702 C CA . VAL A 1 82 ? -18.102 -6.804 13.289 1.00 95.19 82 VAL A CA 1
ATOM 703 C C . VAL A 1 82 ? -17.778 -5.307 13.171 1.00 95.19 82 VAL A C 1
ATOM 705 O O . VAL A 1 82 ? -18.622 -4.474 13.491 1.00 95.19 82 VAL A O 1
ATOM 708 N N . LEU A 1 83 ? -16.574 -4.934 12.710 1.00 96.38 83 LEU A N 1
ATOM 709 C CA . LEU A 1 83 ? -16.141 -3.530 12.677 1.00 96.38 83 LEU A CA 1
ATOM 710 C C . LEU A 1 83 ? -16.997 -2.653 11.748 1.00 96.38 83 LEU A C 1
ATOM 712 O O . LEU A 1 83 ? -17.205 -1.483 12.064 1.00 96.38 83 LEU A O 1
ATOM 716 N N . SER A 1 84 ? -17.545 -3.202 10.659 1.00 95.56 84 SER A N 1
ATOM 717 C CA . SER A 1 84 ? -18.402 -2.447 9.736 1.00 95.56 84 SER A CA 1
ATOM 718 C C . SER A 1 84 ? -19.756 -2.043 10.331 1.00 95.56 84 SER A C 1
ATOM 720 O O . SER A 1 84 ? -20.432 -1.182 9.774 1.00 95.56 84 SER A O 1
ATOM 722 N N . PHE A 1 85 ? -20.175 -2.645 11.448 1.00 94.56 85 PHE A N 1
ATOM 723 C CA . PHE A 1 85 ? -21.397 -2.300 12.185 1.00 94.56 85 PHE A CA 1
ATOM 724 C C . PHE A 1 85 ? -21.105 -1.401 13.397 1.00 94.56 85 PHE A C 1
ATOM 726 O O . PHE A 1 85 ? -21.995 -1.124 14.199 1.00 94.56 85 PHE A O 1
ATOM 733 N N . ASN A 1 86 ? -19.858 -0.956 13.568 1.00 95.31 86 ASN A N 1
ATOM 734 C CA . ASN A 1 86 ? -19.474 -0.147 14.712 1.00 95.31 86 ASN A CA 1
ATOM 735 C C . ASN A 1 86 ?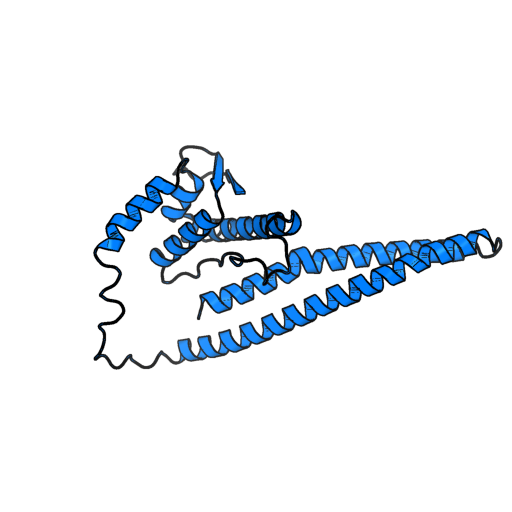 -20.065 1.270 14.629 1.00 95.31 86 ASN A C 1
ATOM 737 O O . ASN A 1 86 ? -19.910 1.970 13.629 1.00 95.31 86 ASN A O 1
ATOM 741 N N . GLU A 1 87 ? -20.667 1.738 15.722 1.00 94.69 87 GLU A N 1
ATOM 742 C CA . GLU A 1 87 ? -21.290 3.064 15.788 1.00 94.69 87 GLU A CA 1
ATOM 743 C C . GLU A 1 87 ? -20.292 4.201 15.502 1.00 94.69 87 GLU A C 1
ATOM 745 O O . GLU A 1 87 ? -20.607 5.149 14.781 1.00 94.69 87 GLU A O 1
ATOM 750 N N . HIS A 1 88 ? -19.053 4.099 15.996 1.00 95.50 88 HIS A N 1
ATOM 751 C CA . HIS A 1 88 ? -18.026 5.111 15.742 1.00 95.50 88 HIS A CA 1
ATOM 752 C C . HIS A 1 88 ? -17.588 5.138 14.276 1.00 95.50 88 HIS A C 1
ATOM 754 O O . HIS A 1 88 ? -17.246 6.209 13.766 1.00 95.50 88 HIS A O 1
ATOM 760 N N . PHE A 1 89 ? -17.637 3.994 13.587 1.00 96.44 89 PHE A N 1
ATOM 761 C CA . PHE A 1 89 ? -17.404 3.927 12.148 1.00 96.44 89 PHE A CA 1
ATOM 762 C C . PHE A 1 89 ? -18.541 4.599 11.373 1.00 96.44 89 PHE A C 1
ATOM 764 O O . PHE A 1 89 ? -18.277 5.455 10.530 1.00 96.44 89 PHE A O 1
ATOM 771 N N . ASN A 1 90 ? -19.796 4.335 11.741 1.00 95.00 90 ASN A N 1
ATOM 772 C CA . ASN A 1 90 ? -20.954 5.000 11.138 1.00 95.00 90 ASN A CA 1
ATOM 773 C C . ASN A 1 90 ? -20.880 6.528 11.315 1.00 95.00 90 ASN A C 1
ATOM 775 O O . ASN A 1 90 ? -21.033 7.273 10.346 1.00 95.00 90 ASN A O 1
ATOM 779 N N . VAL A 1 91 ? -20.543 7.013 12.516 1.00 95.25 91 VAL A N 1
ATOM 780 C CA . VAL A 1 91 ? -20.309 8.447 12.782 1.00 95.25 91 VAL A CA 1
ATOM 781 C C . VAL A 1 91 ? -19.153 8.989 11.936 1.00 95.25 91 VAL A C 1
ATOM 783 O O . VAL A 1 91 ? -19.251 10.079 11.366 1.00 95.25 91 VAL A O 1
ATOM 786 N N . PHE A 1 92 ? -18.055 8.238 11.813 1.00 96.81 92 PHE A N 1
ATOM 787 C CA . PHE A 1 92 ? -16.930 8.628 10.968 1.00 96.81 92 PHE A CA 1
ATOM 788 C C . PHE A 1 92 ? -17.331 8.782 9.497 1.00 96.81 92 PHE A C 1
ATOM 790 O O . PHE A 1 92 ? -16.796 9.667 8.833 1.00 96.81 92 PHE A O 1
ATOM 797 N N . LEU A 1 93 ? -18.266 7.988 8.981 1.00 95.62 93 LEU A N 1
ATOM 798 C CA . LEU A 1 93 ? -18.696 8.059 7.582 1.00 95.62 93 LEU A CA 1
ATOM 799 C C . LEU A 1 93 ? -19.733 9.162 7.322 1.00 95.62 93 LEU A C 1
ATOM 801 O O . LEU A 1 93 ? -19.709 9.776 6.259 1.00 95.62 93 LEU A O 1
ATOM 805 N N . THR A 1 94 ? -20.605 9.461 8.289 1.00 94.25 94 THR A N 1
ATOM 806 C CA . THR A 1 94 ? -21.793 10.305 8.052 1.00 94.25 94 THR A CA 1
ATOM 807 C C . THR A 1 94 ? -21.709 11.707 8.662 1.00 94.25 94 THR A C 1
ATOM 809 O O . THR A 1 94 ? -22.314 12.648 8.142 1.00 94.25 94 THR A O 1
ATOM 812 N N . ALA A 1 95 ? -20.947 11.906 9.745 1.00 93.38 95 ALA A N 1
ATOM 813 C CA . ALA A 1 95 ? -20.960 13.172 10.478 1.00 93.38 95 ALA A CA 1
ATOM 814 C C . ALA A 1 95 ? -20.334 14.331 9.680 1.00 93.38 95 ALA A C 1
ATOM 816 O O . ALA A 1 95 ? -19.188 14.256 9.228 1.00 93.38 95 ALA A O 1
ATOM 817 N N . LYS A 1 96 ? -21.035 15.466 9.577 1.00 89.25 96 LYS A N 1
ATOM 818 C CA . LYS A 1 96 ? -20.464 16.687 8.974 1.00 89.25 96 LYS A CA 1
ATOM 819 C C . LYS A 1 96 ? -19.353 17.289 9.841 1.00 89.25 96 LYS A C 1
ATOM 821 O O . LYS A 1 96 ? -18.298 17.630 9.314 1.00 89.25 96 LYS A O 1
ATOM 826 N N . ASP A 1 97 ? -19.566 17.361 11.158 1.00 89.25 97 ASP A N 1
ATOM 827 C CA . ASP A 1 97 ? -18.557 17.785 12.137 1.00 89.25 97 ASP A CA 1
ATOM 828 C C . ASP A 1 97 ? -18.241 16.657 13.125 1.00 89.25 97 ASP A C 1
ATOM 830 O O . ASP A 1 97 ? -19.019 16.343 14.026 1.00 89.25 97 ASP A O 1
ATOM 834 N N . LEU A 1 98 ? -17.061 16.059 12.966 1.00 90.88 98 LEU A N 1
ATOM 835 C CA . LEU A 1 98 ? -16.595 14.983 13.835 1.00 90.88 98 LEU A CA 1
ATOM 836 C C . LEU A 1 98 ? -16.137 15.496 15.212 1.00 90.88 98 LEU A C 1
ATOM 838 O O . LEU A 1 98 ? -16.081 14.730 16.173 1.00 90.88 98 LEU A O 1
ATOM 842 N N . ASN A 1 99 ? -15.811 16.786 15.352 1.00 87.62 99 ASN A N 1
ATOM 843 C CA . ASN A 1 99 ? -15.252 17.317 16.598 1.00 87.62 99 ASN A CA 1
ATOM 844 C C . ASN A 1 99 ? -16.259 17.310 17.751 1.00 87.62 99 ASN A C 1
ATOM 846 O O . ASN A 1 99 ? -15.854 17.146 18.904 1.00 87.62 99 ASN A O 1
ATOM 850 N N . ALA A 1 100 ? -17.554 17.453 17.456 1.00 84.50 100 ALA A N 1
ATOM 851 C CA . ALA A 1 100 ? -18.619 17.334 18.449 1.00 84.50 100 ALA A CA 1
ATOM 852 C C . ALA A 1 100 ? -18.583 15.961 19.148 1.00 84.50 100 ALA A C 1
ATOM 854 O O . ALA A 1 100 ? -18.548 15.882 20.377 1.00 84.50 100 ALA A O 1
ATOM 855 N N . TYR A 1 101 ? -18.452 14.888 18.364 1.00 83.56 101 TYR A N 1
ATOM 856 C CA . TYR A 1 101 ? -18.383 13.510 18.857 1.00 83.56 101 TYR A CA 1
ATOM 857 C C . TYR A 1 101 ? -17.091 13.223 19.630 1.00 83.56 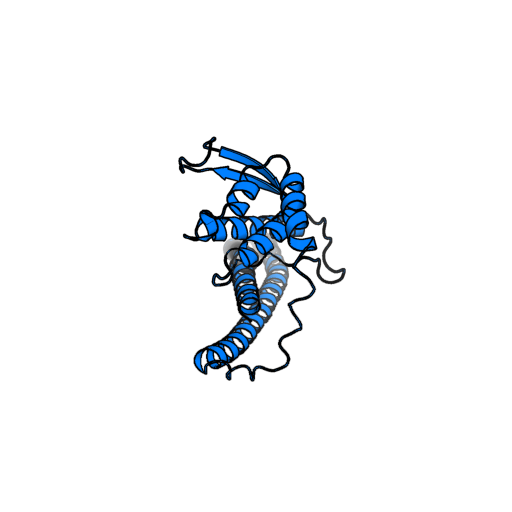101 TYR A C 1
ATOM 859 O O . TYR A 1 101 ? -17.109 12.545 20.660 1.00 83.56 101 TYR A O 1
ATOM 867 N N . LYS A 1 102 ? -15.960 13.801 19.198 1.00 83.00 102 LYS A N 1
ATOM 868 C CA . LYS A 1 102 ? -14.685 13.686 19.927 1.00 83.00 102 LYS A CA 1
ATOM 869 C C . LYS A 1 102 ? -14.778 14.261 21.344 1.00 83.00 102 LYS A C 1
ATOM 871 O O . LYS A 1 102 ? -14.247 13.670 22.280 1.00 83.00 102 LYS A O 1
ATOM 876 N N . LYS A 1 103 ? -15.473 15.391 21.517 1.00 74.31 103 LYS A N 1
ATOM 877 C CA . LYS A 1 103 ? -15.651 16.050 22.823 1.00 74.31 103 LYS A CA 1
ATOM 878 C C . LYS A 1 103 ? -16.570 15.266 23.762 1.00 74.31 103 LYS A C 1
ATOM 880 O O . LYS A 1 103 ? -16.288 15.202 24.956 1.00 74.31 103 LYS A O 1
ATOM 885 N N . GLN A 1 104 ? -17.613 14.629 23.232 1.00 63.47 104 GLN A N 1
ATOM 886 C CA . GLN A 1 104 ? -18.554 13.834 24.028 1.00 63.47 104 GLN A CA 1
ATOM 887 C C . GLN A 1 104 ? -17.885 12.609 24.678 1.00 63.47 104 GLN A C 1
ATOM 889 O O . GLN A 1 104 ? -18.131 12.326 25.848 1.00 63.47 104 GLN A O 1
ATOM 894 N N . GLY A 1 105 ? -16.966 11.939 23.971 1.00 56.56 105 GLY A N 1
ATOM 895 C CA . GLY A 1 105 ? -16.194 10.818 24.525 1.00 56.56 105 GLY A CA 1
ATOM 896 C C . GLY A 1 105 ? -15.154 11.222 25.583 1.00 56.56 105 GLY A C 1
ATOM 897 O O . GLY A 1 105 ? -14.918 10.477 26.533 1.00 56.56 105 GLY A O 1
ATOM 898 N N . MET A 1 106 ? -14.555 12.415 25.467 1.00 52.34 106 MET A N 1
ATOM 899 C CA . MET A 1 106 ? -13.585 12.922 26.456 1.00 52.34 106 MET A CA 1
ATOM 900 C C . MET A 1 106 ? -14.232 13.274 27.805 1.00 52.34 106 MET A C 1
ATOM 902 O O . MET A 1 106 ? -13.584 13.148 28.844 1.00 52.34 106 MET A O 1
ATOM 906 N N . ALA A 1 107 ? -15.512 13.661 27.812 1.00 49.97 107 ALA A N 1
ATOM 907 C CA . ALA A 1 107 ? -16.241 13.983 29.041 1.00 49.97 107 ALA A CA 1
ATOM 908 C C . ALA A 1 107 ? -16.442 12.764 29.968 1.00 49.97 107 ALA A C 1
ATOM 910 O O . ALA A 1 107 ? -16.527 12.928 31.185 1.00 49.97 107 ALA A O 1
ATOM 911 N N . LEU A 1 108 ? -16.475 11.546 29.410 1.00 47.72 108 LEU A N 1
ATOM 912 C CA . LEU A 1 108 ? -16.573 10.290 30.166 1.00 47.72 108 LEU A CA 1
ATOM 913 C C . LEU A 1 108 ? -15.201 9.762 30.620 1.00 47.72 108 LEU A C 1
ATOM 915 O O . LEU A 1 108 ? -15.074 9.273 31.741 1.00 47.72 108 LEU A O 1
ATOM 919 N N . LEU A 1 109 ? -14.160 9.906 29.794 1.00 49.47 109 LEU A N 1
ATOM 920 C CA . LEU A 1 109 ? -12.817 9.386 30.093 1.00 49.47 109 LEU A CA 1
ATOM 921 C C . LEU A 1 109 ? -12.056 10.213 31.142 1.00 49.47 109 LEU A C 1
ATOM 923 O O . LEU A 1 109 ? -11.282 9.648 31.915 1.00 49.47 109 LEU A O 1
ATOM 927 N N . SER A 1 110 ? -12.338 11.516 31.255 1.00 46.03 110 SER A N 1
ATOM 928 C CA . SER A 1 110 ? -11.731 12.381 32.281 1.00 46.03 110 SER A CA 1
ATOM 929 C C . SER A 1 110 ? -12.099 11.990 33.722 1.00 46.03 110 SER A C 1
ATOM 931 O O . SER A 1 110 ? -11.473 12.495 34.651 1.00 46.03 110 SER A O 1
ATOM 933 N N . LYS A 1 111 ? -13.100 11.122 33.938 1.00 45.50 111 LYS A N 1
ATOM 934 C CA . LYS A 1 111 ? -13.546 10.725 35.284 1.00 45.50 111 LYS A CA 1
ATOM 935 C C . LYS A 1 111 ? -13.093 9.336 35.744 1.00 45.50 111 LYS A C 1
ATOM 937 O O . LYS A 1 111 ? -13.306 9.029 36.910 1.00 45.50 111 LYS A O 1
ATOM 942 N N . MET A 1 112 ? -12.474 8.504 34.896 1.00 46.78 112 MET A N 1
ATOM 943 C CA . MET A 1 112 ? -12.119 7.126 35.301 1.00 46.78 112 MET A CA 1
ATOM 944 C C . MET A 1 112 ? -10.942 6.487 34.526 1.00 46.78 112 MET A C 1
ATOM 946 O O . MET A 1 112 ? -10.798 5.269 34.529 1.00 46.78 112 MET A O 1
ATOM 950 N N . GLY A 1 113 ? -10.113 7.259 33.813 1.00 48.25 113 GLY A N 1
ATOM 951 C CA . GLY A 1 113 ? -9.111 6.692 32.892 1.00 48.25 113 GLY A CA 1
ATOM 952 C C . GLY A 1 113 ? -7.693 6.495 33.443 1.00 48.25 113 GLY A C 1
ATOM 953 O O . GLY A 1 113 ? -6.984 5.598 32.986 1.00 48.25 113 GLY A O 1
ATOM 954 N N . GLU A 1 114 ? -7.261 7.307 34.412 1.00 46.50 114 GLU A N 1
ATOM 955 C CA . GLU A 1 114 ? -5.828 7.414 34.747 1.00 46.50 114 GLU A CA 1
ATOM 956 C C . GLU A 1 114 ? -5.425 6.774 36.086 1.00 46.50 114 GLU A C 1
ATOM 958 O O . GLU A 1 114 ? -4.247 6.505 36.297 1.00 46.50 114 GLU A O 1
ATOM 963 N N . SER A 1 115 ? -6.371 6.426 36.968 1.00 49.09 115 SER A N 1
ATOM 964 C CA . SER A 1 115 ? -6.040 5.904 38.312 1.00 49.09 115 SER A CA 1
ATOM 965 C C . SER A 1 115 ? -6.134 4.383 38.489 1.00 49.09 115 SER A C 1
ATOM 967 O O . SER A 1 115 ? -5.813 3.892 39.566 1.00 49.09 115 SER A O 1
ATOM 969 N N . VAL A 1 116 ? -6.527 3.606 37.469 1.00 47.69 116 VAL A N 1
ATOM 970 C CA . VAL A 1 116 ? -6.725 2.141 37.621 1.00 47.69 116 VAL A CA 1
ATOM 971 C C . VAL A 1 116 ? -5.694 1.299 36.857 1.00 47.69 116 VAL A C 1
ATOM 973 O O . VAL A 1 116 ? -5.538 0.115 37.138 1.00 47.69 116 VAL A O 1
ATOM 976 N N . LYS A 1 117 ? -4.892 1.888 35.958 1.00 47.28 117 LYS A N 1
ATOM 977 C CA . LYS A 1 117 ? -3.908 1.120 35.166 1.00 47.28 117 LYS A CA 1
ATOM 978 C C . LYS A 1 117 ? -2.658 0.669 35.945 1.00 47.28 117 LYS A C 1
ATOM 980 O O . LYS A 1 117 ? -1.908 -0.147 35.427 1.00 47.28 117 LYS A O 1
ATOM 985 N N . TYR A 1 118 ? -2.461 1.124 37.188 1.00 45.78 118 TYR A N 1
ATOM 986 C CA . TYR A 1 118 ? -1.267 0.797 37.990 1.00 45.78 118 TYR A CA 1
ATOM 987 C C . TYR A 1 118 ? -1.539 0.279 39.413 1.00 45.78 118 TYR A C 1
ATOM 989 O O . TYR A 1 118 ? -0.600 0.116 40.187 1.00 45.78 118 TYR A O 1
ATOM 997 N N . VAL A 1 119 ? -2.787 -0.048 39.770 1.00 48.78 119 VAL A N 1
ATOM 998 C CA . VAL A 1 119 ? -3.110 -0.623 41.093 1.00 48.78 119 VAL A CA 1
ATOM 999 C C . VAL A 1 119 ? -3.590 -2.066 40.952 1.00 48.78 119 VAL A C 1
ATOM 1001 O O . VAL A 1 119 ? -4.726 -2.407 41.253 1.00 48.78 119 VAL A O 1
ATOM 1004 N N . THR A 1 120 ? -2.705 -2.943 40.484 1.00 49.09 120 THR A N 1
ATOM 1005 C CA . THR A 1 120 ? -2.820 -4.397 40.708 1.00 49.09 120 THR A CA 1
ATOM 1006 C C . THR A 1 120 ? -1.490 -4.961 41.206 1.00 49.09 120 THR A C 1
ATOM 1008 O O . THR A 1 120 ? -0.988 -5.980 40.744 1.00 49.09 120 THR A O 1
ATOM 1011 N N . GLY A 1 121 ? -0.907 -4.295 42.206 1.00 50.00 121 GLY A N 1
ATOM 1012 C CA . GLY A 1 121 ? 0.091 -4.922 43.066 1.00 50.00 121 GLY A CA 1
ATOM 1013 C C . GLY A 1 121 ? -0.585 -5.999 43.915 1.00 50.00 121 GLY A C 1
ATOM 1014 O O . GLY A 1 121 ? -1.296 -5.671 44.858 1.00 50.00 121 GLY A O 1
ATOM 1015 N N . GLY A 1 122 ? -0.395 -7.276 43.572 1.00 47.81 122 GLY A N 1
ATOM 1016 C CA . GLY A 1 122 ? -0.730 -8.383 44.479 1.00 47.81 122 GLY A CA 1
ATOM 1017 C C . GLY A 1 122 ? -1.248 -9.671 43.847 1.00 47.81 122 GLY A C 1
ATOM 1018 O O . GLY A 1 122 ? -1.159 -10.719 44.481 1.00 47.81 122 GLY A O 1
ATOM 1019 N N . TYR A 1 123 ? -1.722 -9.659 42.601 1.00 46.62 123 TYR A N 1
ATOM 1020 C CA . TYR A 1 123 ? -2.035 -10.910 41.911 1.00 46.62 123 TYR A CA 1
ATOM 1021 C C . TYR A 1 123 ? -0.779 -11.375 41.184 1.00 46.62 123 TYR A C 1
ATOM 1023 O O . TYR A 1 123 ? -0.304 -10.695 40.277 1.00 46.62 123 TYR A O 1
ATOM 1031 N N . LYS A 1 124 ? -0.226 -12.536 41.567 1.00 54.78 124 LYS A N 1
ATOM 1032 C CA . LYS A 1 124 ? 0.658 -13.288 40.666 1.00 54.78 124 LYS A CA 1
ATOM 1033 C C . LYS A 1 124 ? -0.125 -13.440 39.364 1.00 54.78 124 LYS A C 1
ATOM 1035 O O . LYS A 1 124 ? -1.067 -14.233 39.338 1.00 54.78 124 LYS A O 1
ATOM 1040 N N . LEU A 1 125 ? 0.201 -12.652 38.333 1.00 57.25 125 LEU A N 1
ATOM 1041 C CA . LEU A 1 125 ? -0.351 -12.875 37.004 1.00 57.25 125 LEU A CA 1
ATOM 1042 C C . LEU A 1 125 ? -0.083 -14.344 36.711 1.00 57.25 125 LEU A C 1
ATOM 1044 O O . LEU A 1 125 ? 1.067 -14.791 36.724 1.00 57.25 125 LEU A O 1
ATOM 1048 N N . ARG A 1 126 ? -1.164 -15.107 36.550 1.00 62.94 126 ARG A N 1
ATOM 1049 C CA . ARG A 1 126 ? -1.099 -16.480 36.069 1.00 62.94 126 ARG A CA 1
ATOM 1050 C C . ARG A 1 126 ? -0.183 -16.438 34.848 1.00 62.94 126 ARG A C 1
ATOM 1052 O O . ARG A 1 126 ? -0.388 -15.579 33.989 1.00 62.94 126 ARG A O 1
ATOM 1059 N N . SER A 1 127 ? 0.858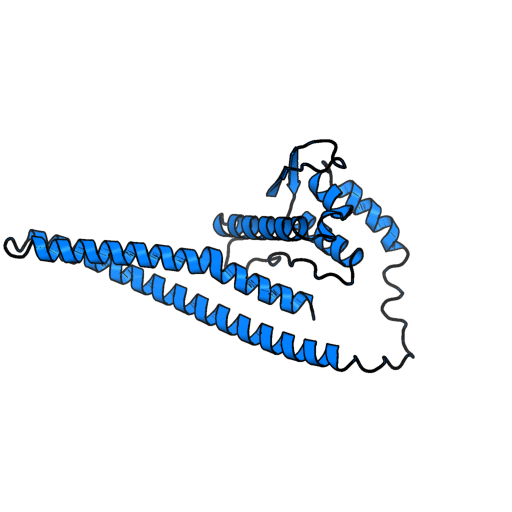 -17.272 34.826 1.00 69.31 127 SER A N 1
ATOM 1060 C CA . SER A 1 127 ? 1.789 -17.335 33.696 1.00 69.31 127 SER A CA 1
ATOM 1061 C C . SER A 1 127 ? 0.978 -17.327 32.404 1.00 69.31 127 SER A C 1
ATOM 1063 O O . SER A 1 127 ? 0.014 -18.097 32.305 1.00 69.31 127 SER A O 1
ATOM 1065 N N . ARG A 1 128 ? 1.320 -16.428 31.469 1.00 74.06 128 ARG A N 1
ATOM 1066 C CA . ARG A 1 128 ? 0.646 -16.325 30.170 1.00 74.06 128 ARG A CA 1
ATOM 1067 C C . ARG A 1 128 ? 0.480 -17.749 29.616 1.00 74.06 128 ARG A C 1
ATOM 1069 O O . ARG A 1 128 ? 1.464 -18.491 29.653 1.00 74.06 128 ARG A O 1
ATOM 1076 N N . PRO A 1 129 ? -0.728 -18.175 29.202 1.00 86.25 129 PRO A N 1
ATOM 1077 C CA . PRO A 1 129 ? -0.906 -19.540 28.725 1.00 86.25 129 PRO A CA 1
ATOM 1078 C C . PRO A 1 129 ? 0.100 -19.842 27.610 1.00 86.25 129 PRO A C 1
ATOM 1080 O O . PRO A 1 129 ? 0.412 -18.956 26.810 1.00 86.25 129 PRO A O 1
ATOM 1083 N N . LEU A 1 130 ? 0.621 -21.071 27.579 1.00 86.94 130 LEU A N 1
ATOM 1084 C CA . LEU A 1 130 ? 1.716 -21.458 26.678 1.00 86.94 130 LEU A CA 1
ATOM 1085 C C . LEU A 1 130 ? 1.387 -21.176 25.204 1.00 86.94 130 LEU A C 1
ATOM 1087 O O . LEU A 1 130 ? 2.267 -20.784 24.448 1.00 86.94 130 LEU A O 1
ATOM 1091 N N . GLU A 1 131 ? 0.115 -21.294 24.819 1.00 87.75 131 GLU A N 1
ATOM 1092 C CA . GLU A 1 131 ? -0.379 -20.942 23.482 1.00 87.75 131 GLU A CA 1
ATOM 1093 C C . GLU A 1 131 ? -0.105 -19.473 23.113 1.00 87.75 131 GLU A C 1
ATOM 1095 O O . GLU A 1 131 ? 0.404 -19.198 22.032 1.00 87.75 131 GLU A O 1
ATOM 1100 N N . PHE A 1 132 ? -0.335 -18.521 24.022 1.00 85.56 132 PHE A N 1
ATOM 1101 C CA . PHE A 1 132 ? -0.080 -17.097 23.775 1.00 85.56 132 PHE A CA 1
ATOM 1102 C C . PHE A 1 132 ? 1.410 -16.747 23.830 1.00 85.56 132 PHE A C 1
ATOM 1104 O O . PHE A 1 132 ? 1.833 -15.785 23.191 1.00 85.56 132 PHE A O 1
ATOM 1111 N N . GLN A 1 133 ? 2.212 -17.502 24.587 1.00 86.00 133 GLN A N 1
ATOM 1112 C CA . GLN A 1 133 ? 3.668 -17.372 24.532 1.00 86.00 133 GLN A CA 1
ATOM 1113 C C . GLN A 1 133 ? 4.202 -17.841 23.171 1.00 86.00 133 GLN A C 1
ATOM 1115 O O . GLN A 1 133 ? 4.940 -17.100 22.526 1.00 86.00 133 GLN A O 1
ATOM 1120 N N . ALA A 1 134 ? 3.761 -19.011 22.701 1.00 89.50 134 ALA A N 1
ATOM 1121 C CA . ALA A 1 134 ? 4.135 -19.548 21.395 1.00 89.50 134 ALA A CA 1
ATOM 1122 C C . ALA A 1 134 ? 3.692 -18.632 20.240 1.00 89.50 134 ALA A C 1
ATOM 1124 O O . ALA A 1 134 ? 4.445 -18.428 19.289 1.00 89.50 134 ALA A O 1
ATOM 1125 N N . ILE A 1 135 ? 2.502 -18.023 20.337 1.00 90.00 135 ILE A N 1
ATOM 1126 C CA . ILE A 1 135 ? 2.044 -17.006 19.377 1.00 90.00 135 ILE A CA 1
ATOM 1127 C C . ILE A 1 135 ? 2.974 -15.785 19.390 1.00 90.00 135 ILE A C 1
ATOM 1129 O O . ILE A 1 135 ? 3.305 -15.276 18.324 1.00 90.00 135 ILE A O 1
ATOM 1133 N N . GLY A 1 136 ? 3.437 -15.335 20.561 1.00 88.81 136 GLY A N 1
ATOM 1134 C CA . GLY A 1 136 ? 4.406 -14.239 20.665 1.00 88.81 136 GLY A CA 1
ATOM 1135 C C . GLY A 1 136 ? 5.719 -14.539 19.934 1.00 88.81 136 GLY A C 1
ATOM 1136 O O . GLY A 1 136 ? 6.138 -13.766 19.077 1.00 88.81 136 GLY A O 1
ATOM 1137 N N . GLU A 1 137 ? 6.316 -15.704 20.197 1.00 90.38 137 GLU A N 1
ATOM 1138 C CA . GLU A 1 137 ? 7.553 -16.156 19.536 1.00 90.38 137 GLU A CA 1
ATOM 1139 C C . GLU A 1 137 ? 7.376 -16.310 18.012 1.00 90.38 137 GLU A C 1
ATOM 1141 O O . GLU A 1 137 ? 8.258 -15.952 17.218 1.00 90.38 137 GLU A O 1
ATOM 1146 N N . TYR A 1 138 ? 6.205 -16.796 17.585 1.00 93.62 138 TYR A N 1
ATOM 1147 C CA . TYR A 1 138 ? 5.831 -16.848 16.175 1.00 93.62 138 TYR A CA 1
ATOM 1148 C C . TYR A 1 138 ? 5.751 -15.446 15.561 1.00 93.62 138 TYR A C 1
ATOM 1150 O O . TYR A 1 138 ? 6.332 -15.226 14.499 1.00 93.62 138 TYR A O 1
ATOM 1158 N N . LEU A 1 139 ? 5.076 -14.494 16.216 1.00 92.50 139 LEU A N 1
ATOM 1159 C CA . LEU A 1 139 ? 4.934 -13.116 15.734 1.00 92.50 139 LEU A CA 1
ATOM 1160 C C . LEU A 1 139 ? 6.283 -12.400 15.633 1.00 92.50 139 LEU A C 1
ATOM 1162 O O . LEU A 1 139 ? 6.513 -11.672 14.668 1.00 92.50 139 LEU A O 1
ATOM 1166 N N . ASP A 1 140 ? 7.195 -12.631 16.578 1.00 91.56 140 ASP A N 1
ATOM 1167 C CA . ASP A 1 140 ? 8.565 -12.113 16.513 1.00 91.56 140 ASP A CA 1
ATOM 1168 C C . ASP A 1 140 ? 9.310 -12.650 15.288 1.00 91.56 140 ASP A C 1
ATOM 1170 O O . ASP A 1 140 ? 9.872 -11.881 14.502 1.00 91.56 140 ASP A O 1
ATOM 1174 N N . THR A 1 141 ? 9.246 -13.964 15.067 1.00 94.94 141 THR A N 1
ATOM 1175 C CA . THR A 1 141 ? 9.872 -14.609 13.906 1.00 94.94 141 THR A CA 1
ATOM 1176 C C . THR A 1 141 ? 9.239 -14.151 12.590 1.00 94.94 141 THR A C 1
ATOM 1178 O O . THR A 1 141 ? 9.941 -13.911 11.606 1.00 94.94 141 THR A O 1
ATOM 1181 N N . PHE A 1 142 ? 7.912 -14.028 12.554 1.00 94.81 142 PHE A N 1
ATOM 1182 C CA . PHE A 1 142 ? 7.148 -13.589 11.391 1.00 94.81 142 PHE A CA 1
ATOM 1183 C C . PHE A 1 142 ? 7.499 -12.147 11.011 1.00 94.81 142 PHE A C 1
ATOM 1185 O O . PHE A 1 142 ? 7.844 -11.886 9.860 1.00 94.81 142 PHE A O 1
ATOM 1192 N N . SER A 1 143 ? 7.510 -11.240 11.991 1.00 92.31 143 SER A N 1
ATOM 1193 C CA . SER A 1 143 ? 7.901 -9.838 11.819 1.00 92.31 143 SER A CA 1
ATOM 1194 C C . SER A 1 143 ? 9.340 -9.709 11.299 1.00 92.31 143 SER A C 1
ATOM 1196 O O . SER A 1 143 ? 9.585 -9.012 10.313 1.00 92.31 143 SER A O 1
ATOM 1198 N N . LEU A 1 144 ? 10.287 -10.472 11.865 1.00 94.25 144 LEU A N 1
ATOM 1199 C CA . LEU A 1 144 ? 11.682 -10.499 11.405 1.00 94.25 144 LEU A CA 1
ATOM 1200 C C . LEU A 1 144 ? 11.815 -10.975 9.948 1.00 94.25 144 LEU A C 1
ATOM 1202 O O . LEU A 1 144 ? 12.581 -10.401 9.163 1.00 94.25 144 LEU A O 1
ATOM 1206 N N . LYS A 1 145 ? 11.081 -12.031 9.576 1.00 96.38 145 LYS A N 1
ATOM 1207 C CA . LYS A 1 145 ? 11.082 -12.569 8.209 1.00 96.38 145 LYS A CA 1
ATOM 1208 C C . LYS A 1 145 ? 10.489 -11.568 7.223 1.00 96.38 145 LYS A C 1
ATOM 1210 O O . LYS A 1 145 ? 11.129 -11.292 6.212 1.00 96.38 145 LYS A O 1
ATOM 1215 N N . LEU A 1 146 ? 9.336 -10.974 7.532 1.00 95.25 146 LEU A N 1
ATOM 1216 C CA . LEU A 1 146 ? 8.721 -9.949 6.686 1.00 95.25 146 LEU A CA 1
ATOM 1217 C C . LEU A 1 146 ? 9.615 -8.719 6.522 1.00 95.25 146 LEU A C 1
ATOM 1219 O O . LEU A 1 146 ? 9.810 -8.269 5.399 1.00 95.25 146 LEU A O 1
ATOM 1223 N N . GLY A 1 147 ? 10.231 -8.225 7.599 1.00 91.81 147 GLY A N 1
ATOM 1224 C CA . GLY A 1 147 ? 11.184 -7.113 7.517 1.00 91.81 147 GLY A CA 1
ATOM 1225 C C . GLY A 1 147 ? 12.448 -7.455 6.717 1.00 91.81 147 GLY A C 1
ATOM 1226 O O . GLY A 1 147 ? 13.099 -6.582 6.148 1.00 91.81 147 GLY A O 1
ATOM 1227 N N . THR A 1 148 ? 12.821 -8.733 6.632 1.00 96.19 148 THR A N 1
ATOM 1228 C CA . THR A 1 148 ? 13.905 -9.176 5.744 1.00 96.19 148 THR A CA 1
ATOM 1229 C C . THR A 1 148 ? 13.458 -9.202 4.286 1.00 96.19 148 THR A C 1
ATOM 1231 O O . THR A 1 148 ? 14.201 -8.727 3.432 1.00 96.19 148 THR A O 1
ATOM 1234 N N . ILE A 1 149 ? 12.243 -9.681 4.008 1.00 96.75 149 ILE A N 1
ATOM 1235 C CA . ILE A 1 149 ? 11.659 -9.662 2.662 1.00 96.75 149 ILE A CA 1
ATOM 1236 C C . ILE A 1 149 ? 11.493 -8.218 2.168 1.00 96.75 149 ILE A C 1
ATOM 1238 O O . ILE A 1 149 ? 11.915 -7.931 1.056 1.00 96.75 149 ILE A O 1
ATOM 1242 N N . ASP A 1 150 ? 10.969 -7.303 2.989 1.00 91.50 150 ASP A N 1
ATOM 1243 C CA . ASP A 1 150 ? 10.817 -5.880 2.643 1.00 91.50 150 ASP A CA 1
ATOM 1244 C C . ASP A 1 150 ? 12.165 -5.238 2.265 1.00 91.50 150 ASP A C 1
ATOM 1246 O O . ASP A 1 150 ? 12.277 -4.613 1.211 1.00 91.50 150 ASP A O 1
ATOM 1250 N N . ARG A 1 151 ? 13.229 -5.474 3.047 1.00 93.38 151 ARG A N 1
ATOM 1251 C CA . ARG A 1 151 ? 14.579 -4.976 2.719 1.00 93.38 151 ARG A CA 1
ATOM 1252 C C . ARG A 1 151 ? 15.135 -5.556 1.420 1.00 93.38 151 ARG A C 1
ATOM 1254 O O . ARG A 1 151 ? 15.769 -4.832 0.657 1.00 93.38 151 ARG A O 1
ATOM 1261 N N . ILE A 1 152 ? 14.939 -6.854 1.179 1.00 96.31 152 ILE A N 1
ATOM 1262 C CA . ILE A 1 152 ? 15.388 -7.505 -0.059 1.00 96.31 152 ILE A CA 1
ATOM 1263 C C . ILE A 1 152 ? 14.605 -6.952 -1.253 1.00 96.31 152 ILE A C 1
ATOM 1265 O O . ILE A 1 152 ? 15.216 -6.593 -2.251 1.00 96.31 152 ILE A O 1
ATOM 1269 N N . ALA A 1 153 ? 13.285 -6.819 -1.136 1.00 94.75 153 ALA A N 1
ATOM 1270 C CA . ALA A 1 153 ? 12.425 -6.287 -2.187 1.00 94.75 153 ALA A CA 1
ATOM 1271 C C . ALA A 1 153 ? 12.799 -4.846 -2.556 1.00 94.75 153 ALA A C 1
ATOM 1273 O O . ALA A 1 153 ? 12.987 -4.548 -3.730 1.00 94.75 153 ALA A O 1
ATOM 1274 N N . GLN A 1 154 ? 13.018 -3.975 -1.565 1.00 92.00 154 GLN A N 1
ATOM 1275 C CA . GLN A 1 154 ? 13.499 -2.608 -1.804 1.00 92.00 154 GLN A CA 1
ATOM 1276 C C . GLN A 1 154 ? 14.852 -2.583 -2.521 1.00 92.00 154 GLN A C 1
ATOM 1278 O O . GLN A 1 154 ? 15.075 -1.750 -3.397 1.00 92.00 154 GLN A O 1
ATOM 1283 N N . ARG A 1 155 ? 15.760 -3.501 -2.167 1.00 95.44 155 ARG A N 1
ATOM 1284 C CA . ARG A 1 155 ? 17.049 -3.628 -2.847 1.00 95.44 155 ARG A CA 1
ATOM 1285 C C . ARG A 1 155 ? 16.885 -4.078 -4.301 1.00 95.44 155 ARG A C 1
ATOM 1287 O O . ARG A 1 155 ? 17.531 -3.494 -5.160 1.00 95.44 155 ARG A O 1
ATOM 1294 N N . ILE A 1 156 ? 16.023 -5.060 -4.569 1.00 95.88 156 ILE A N 1
ATOM 1295 C CA . ILE A 1 156 ? 15.733 -5.530 -5.932 1.00 95.88 156 ILE A CA 1
ATOM 1296 C C . ILE A 1 156 ? 15.149 -4.391 -6.771 1.00 95.88 156 ILE A C 1
ATOM 1298 O O . ILE A 1 156 ? 15.658 -4.144 -7.856 1.00 95.88 156 ILE A O 1
ATOM 1302 N N . ILE A 1 157 ? 14.147 -3.663 -6.260 1.00 94.06 157 ILE A N 1
ATOM 1303 C CA . ILE A 1 157 ? 13.553 -2.504 -6.953 1.00 94.06 157 ILE A CA 1
ATOM 1304 C C . ILE A 1 157 ? 14.638 -1.480 -7.296 1.00 94.06 157 ILE A C 1
ATOM 1306 O O . ILE A 1 157 ? 14.727 -1.020 -8.429 1.00 94.06 157 ILE A O 1
ATOM 1310 N N . LYS A 1 158 ? 15.501 -1.149 -6.328 1.00 93.81 158 LYS A N 1
ATOM 1311 C CA . LYS A 1 158 ? 16.603 -0.211 -6.549 1.00 93.81 158 LYS A CA 1
ATOM 1312 C C . LYS A 1 158 ? 17.543 -0.685 -7.664 1.00 93.81 158 LYS A C 1
ATOM 1314 O O . LYS A 1 158 ? 17.819 0.084 -8.576 1.00 93.81 158 LYS A O 1
ATOM 1319 N N . GLU A 1 159 ? 18.022 -1.926 -7.590 1.00 96.06 159 GLU A N 1
ATOM 1320 C CA . GLU A 1 159 ? 18.946 -2.490 -8.584 1.00 96.06 159 GLU A CA 1
ATOM 1321 C C . GLU A 1 159 ? 18.290 -2.586 -9.977 1.00 96.06 159 GLU A C 1
ATOM 1323 O O . GLU A 1 159 ? 18.943 -2.321 -10.982 1.00 96.06 159 GLU A O 1
ATOM 1328 N N . GLN A 1 160 ? 16.991 -2.896 -10.054 1.00 95.44 160 GLN A N 1
ATOM 1329 C CA . GLN A 1 160 ? 16.233 -2.917 -11.310 1.00 95.44 160 GLN A CA 1
ATOM 1330 C C . GLN A 1 160 ? 16.077 -1.527 -11.929 1.00 95.44 160 GLN A C 1
ATOM 1332 O O . GLN A 1 160 ? 16.264 -1.383 -13.134 1.00 95.44 160 GLN A O 1
ATOM 1337 N N . LEU A 1 161 ? 15.779 -0.503 -11.125 1.00 94.12 161 LEU A N 1
ATOM 1338 C CA . LEU A 1 161 ? 15.685 0.877 -11.607 1.00 94.12 161 LEU A CA 1
ATOM 1339 C C . LEU A 1 161 ? 17.046 1.419 -12.060 1.00 94.12 161 LEU A C 1
ATOM 1341 O O . LEU A 1 161 ? 17.114 2.123 -13.063 1.00 94.12 161 LEU A O 1
ATOM 1345 N N . GLU A 1 162 ? 18.131 1.075 -11.360 1.00 95.38 162 GLU A N 1
ATOM 1346 C CA . GLU A 1 162 ? 19.499 1.404 -11.788 1.00 95.38 162 GLU A CA 1
ATOM 1347 C C . GLU A 1 162 ? 19.836 0.719 -13.124 1.00 95.38 162 GLU A C 1
ATOM 1349 O O . GLU A 1 162 ? 20.293 1.382 -14.053 1.00 95.38 162 GLU A O 1
ATOM 1354 N N . TYR A 1 163 ? 19.521 -0.573 -13.267 1.00 95.88 163 TYR A N 1
ATOM 1355 C CA . TYR A 1 163 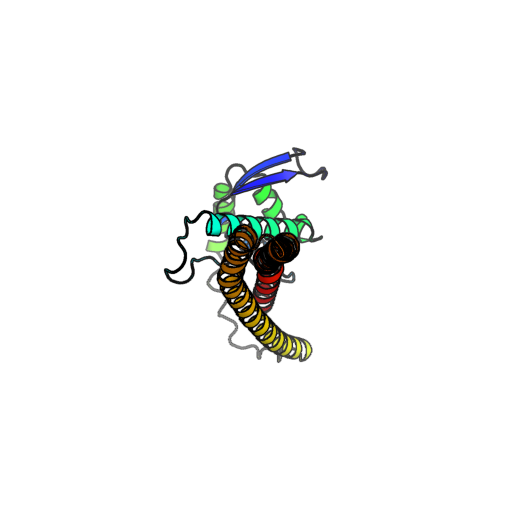? 19.720 -1.310 -14.518 1.00 95.88 163 TYR A CA 1
ATOM 1356 C C . TYR A 1 163 ? 18.870 -0.768 -15.677 1.00 95.88 163 TYR A C 1
ATOM 1358 O O . TYR A 1 163 ? 19.341 -0.678 -16.809 1.00 95.88 163 TYR A O 1
ATOM 1366 N N . LEU A 1 164 ? 17.628 -0.365 -15.408 1.00 96.75 164 LEU A N 1
ATOM 1367 C CA . LEU A 1 164 ? 16.740 0.233 -16.402 1.00 96.75 164 LEU A CA 1
ATOM 1368 C C . LEU A 1 164 ? 17.333 1.512 -17.009 1.00 96.75 164 LEU A C 1
ATOM 1370 O O . LEU A 1 164 ? 17.185 1.745 -18.209 1.00 96.75 164 LEU A O 1
ATOM 1374 N N . VAL A 1 165 ? 17.999 2.341 -16.196 1.00 96.06 165 VAL A N 1
ATOM 1375 C CA . VAL A 1 165 ? 18.669 3.558 -16.681 1.00 96.06 165 VAL A CA 1
ATOM 1376 C C . VAL A 1 165 ? 19.735 3.204 -17.716 1.00 96.06 165 VAL A C 1
ATOM 1378 O O . VAL A 1 165 ? 19.739 3.806 -18.785 1.00 96.06 165 VAL A O 1
ATOM 1381 N N . GLU A 1 166 ? 20.569 2.199 -17.444 1.00 94.31 166 GLU A N 1
ATOM 1382 C CA . GLU A 1 166 ? 21.587 1.718 -18.389 1.00 94.31 166 GLU A CA 1
ATOM 1383 C C . GLU A 1 166 ? 20.949 1.105 -19.646 1.00 94.31 166 GLU A C 1
ATOM 1385 O O . GLU A 1 166 ? 21.344 1.408 -20.772 1.00 94.31 166 GLU A O 1
ATOM 1390 N N . LEU A 1 167 ? 19.914 0.276 -19.475 1.00 94.94 167 LEU A N 1
ATOM 1391 C CA . LEU A 1 167 ? 19.242 -0.411 -20.577 1.00 94.94 167 LEU A CA 1
ATOM 1392 C C . LEU A 1 167 ? 18.624 0.575 -21.584 1.00 94.94 167 LEU A C 1
ATOM 1394 O O . LEU A 1 167 ? 18.690 0.353 -22.797 1.00 94.94 167 LEU A O 1
ATOM 1398 N N . ARG A 1 168 ? 18.080 1.696 -21.091 1.00 96.12 168 ARG A N 1
ATOM 1399 C CA . ARG A 1 168 ? 17.507 2.777 -21.910 1.00 96.12 168 ARG A CA 1
ATOM 1400 C C . ARG A 1 168 ? 18.540 3.472 -22.804 1.00 96.12 168 ARG A C 1
ATOM 1402 O O . ARG A 1 168 ? 18.149 4.031 -23.827 1.00 96.12 168 ARG A O 1
ATOM 1409 N N . GLU A 1 169 ? 19.832 3.417 -22.479 1.00 95.75 169 GLU A N 1
ATOM 1410 C CA . GLU A 1 169 ? 20.886 3.994 -23.325 1.00 95.75 169 GLU A CA 1
ATOM 1411 C C . GLU A 1 169 ? 21.161 3.144 -24.573 1.00 95.75 169 GLU A C 1
ATOM 1413 O O . GLU A 1 169 ? 21.539 3.678 -25.617 1.00 95.75 169 GLU A O 1
ATOM 1418 N N . TYR A 1 170 ? 20.937 1.828 -24.508 1.00 95.31 170 TYR A N 1
ATOM 1419 C CA . TYR A 1 170 ? 21.300 0.930 -25.603 1.00 95.31 170 TYR A CA 1
ATOM 1420 C C . TYR A 1 170 ? 20.374 1.033 -26.817 1.00 95.31 170 TYR A C 1
ATOM 1422 O O . TYR A 1 170 ? 20.863 0.978 -27.944 1.00 95.31 170 TYR A O 1
ATOM 1430 N N . GLY A 1 171 ? 19.063 1.209 -26.627 1.00 94.44 171 GLY A N 1
ATOM 1431 C CA . GLY A 1 171 ? 18.106 1.316 -27.741 1.00 94.44 171 GLY A CA 1
ATOM 1432 C C . GLY A 1 171 ? 18.513 2.384 -28.775 1.00 94.44 171 GLY A C 1
ATOM 1433 O O . GLY A 1 171 ? 18.731 2.053 -29.944 1.00 94.44 171 GLY A O 1
ATOM 1434 N N . PRO A 1 172 ? 18.738 3.644 -28.355 1.00 96.75 172 PRO A N 1
ATOM 1435 C CA . PRO A 1 172 ? 19.225 4.707 -29.235 1.00 96.75 172 PRO A CA 1
ATOM 1436 C C . PRO A 1 172 ? 20.561 4.401 -29.924 1.00 96.75 172 PRO A C 1
ATOM 1438 O O . PRO A 1 172 ? 20.752 4.797 -31.076 1.00 96.75 172 PRO A O 1
ATOM 1441 N N . VAL A 1 173 ? 21.479 3.689 -29.256 1.00 96.94 173 VAL A N 1
ATOM 1442 C CA . VAL A 1 173 ? 22.762 3.273 -29.849 1.00 96.94 173 VAL A CA 1
ATOM 1443 C C . VAL A 1 173 ? 22.528 2.313 -31.014 1.00 96.94 173 VAL A C 1
ATOM 1445 O O . VAL A 1 173 ? 23.069 2.536 -32.096 1.00 96.94 173 VAL A O 1
ATOM 1448 N N . TYR A 1 174 ? 21.690 1.289 -30.828 1.00 96.56 174 TYR A N 1
ATOM 1449 C CA . TYR A 1 174 ? 21.381 0.322 -31.885 1.00 96.56 174 TYR A CA 1
ATOM 1450 C C . TYR A 1 174 ? 20.611 0.950 -33.048 1.00 96.56 174 TYR A C 1
ATOM 1452 O O . TYR A 1 174 ? 20.939 0.666 -34.197 1.00 96.56 174 TYR A O 1
ATOM 1460 N N . SER A 1 175 ? 19.663 1.852 -32.780 1.00 95.81 175 SER A N 1
ATOM 1461 C CA . SER A 1 175 ? 18.955 2.571 -33.850 1.00 95.81 175 SER A CA 1
ATOM 1462 C C . SER A 1 175 ? 19.891 3.497 -34.639 1.00 95.81 175 SER A C 1
ATOM 1464 O O . SER A 1 175 ? 19.924 3.479 -35.868 1.00 95.81 175 SER A O 1
ATOM 1466 N N . THR A 1 176 ? 20.762 4.244 -33.948 1.00 96.75 176 THR A N 1
ATOM 1467 C CA . THR A 1 176 ? 21.762 5.094 -34.617 1.00 96.75 176 THR A CA 1
ATOM 1468 C C . THR A 1 176 ? 22.723 4.260 -35.466 1.00 96.75 176 THR A C 1
ATOM 1470 O O . THR A 1 176 ? 23.050 4.644 -36.588 1.00 96.75 176 THR A O 1
ATOM 1473 N N . TRP A 1 177 ? 23.156 3.102 -34.961 1.00 96.62 177 TRP A N 1
ATOM 1474 C CA . TRP A 1 177 ? 24.003 2.177 -35.710 1.00 96.62 177 TRP A CA 1
ATOM 1475 C C . TRP A 1 177 ? 23.276 1.606 -36.937 1.00 96.62 177 TRP A C 1
ATOM 1477 O O . TRP A 1 177 ? 23.845 1.583 -38.029 1.00 96.62 177 TRP A O 1
ATOM 1487 N N . GLY A 1 178 ? 21.998 1.243 -36.795 1.00 96.56 178 GLY A N 1
ATOM 1488 C CA . GLY A 1 178 ? 21.147 0.788 -37.897 1.00 96.56 178 GLY A CA 1
ATOM 1489 C C . GLY A 1 178 ? 20.970 1.827 -39.008 1.00 96.56 178 GLY A C 1
ATOM 1490 O O . GLY A 1 178 ? 20.822 1.457 -40.172 1.00 96.56 178 GLY A O 1
ATOM 1491 N N . GLY A 1 179 ? 21.052 3.122 -38.686 1.00 94.75 179 GLY A N 1
ATOM 1492 C CA . GLY A 1 179 ? 21.054 4.208 -39.671 1.00 94.75 179 GLY A CA 1
ATOM 1493 C C . GLY A 1 179 ? 22.364 4.365 -40.457 1.00 94.75 179 GLY A C 1
ATOM 1494 O O . GLY A 1 179 ? 22.363 4.988 -41.519 1.00 94.75 179 GLY A O 1
ATOM 1495 N N . LEU A 1 180 ? 23.475 3.817 -39.954 1.00 96.06 180 LEU A N 1
ATOM 1496 C CA . LEU A 1 180 ? 24.797 3.879 -40.591 1.00 96.06 180 LEU A CA 1
ATOM 1497 C C . LEU A 1 180 ? 25.125 2.610 -41.392 1.00 96.06 180 LEU A C 1
ATOM 1499 O O . LEU A 1 180 ? 25.792 2.697 -42.421 1.00 96.06 180 LEU A O 1
ATOM 1503 N N . GLU A 1 181 ? 24.642 1.448 -40.947 1.00 94.94 181 GLU A N 1
ATOM 1504 C CA . GLU A 1 181 ? 24.903 0.145 -41.570 1.00 94.94 181 GLU A CA 1
ATOM 1505 C C . GLU A 1 181 ? 23.690 -0.349 -42.367 1.00 94.94 181 GLU A C 1
ATOM 1507 O O . GLU A 1 181 ? 22.839 -1.075 -41.856 1.00 94.94 181 GLU A O 1
ATOM 1512 N N . VAL A 1 182 ? 23.616 0.016 -43.649 1.00 90.75 182 VAL A N 1
ATOM 1513 C CA . VAL A 1 182 ? 22.452 -0.273 -44.512 1.00 90.75 182 VAL A CA 1
ATOM 1514 C C . VAL A 1 182 ? 22.131 -1.774 -44.598 1.00 90.75 182 VAL A C 1
ATOM 1516 O O . VAL A 1 182 ? 20.961 -2.147 -44.586 1.00 90.75 182 VAL A O 1
ATOM 1519 N N . GLU A 1 183 ? 23.144 -2.643 -44.644 1.00 96.19 183 GLU A N 1
ATOM 1520 C CA . GLU A 1 183 ? 22.952 -4.102 -44.743 1.00 96.19 183 GLU A CA 1
ATOM 1521 C C . GLU A 1 183 ? 22.481 -4.747 -43.428 1.00 96.19 183 GLU A C 1
ATOM 1523 O O . GLU A 1 183 ? 21.843 -5.798 -43.452 1.00 96.19 183 GLU A O 1
ATOM 1528 N N . LEU A 1 184 ? 22.772 -4.120 -42.283 1.00 96.56 184 LEU A N 1
ATOM 1529 C CA . LEU A 1 184 ? 22.417 -4.612 -40.945 1.00 96.56 184 LEU A CA 1
ATOM 1530 C C . LEU A 1 184 ? 21.304 -3.787 -40.287 1.00 96.56 184 LEU A C 1
ATOM 1532 O O . LEU A 1 184 ? 20.983 -4.007 -39.121 1.00 96.56 184 LEU A O 1
ATOM 1536 N N . SER A 1 185 ? 20.700 -2.855 -41.024 1.00 96.38 185 SER A N 1
ATOM 1537 C CA . SER A 1 185 ? 19.729 -1.901 -40.492 1.00 96.38 185 SER A CA 1
ATOM 1538 C C . SER A 1 185 ? 18.535 -2.599 -39.836 1.00 96.38 185 SER A C 1
ATOM 1540 O O . SER A 1 185 ? 18.226 -2.341 -38.676 1.00 96.38 185 SER A O 1
ATOM 1542 N N . GLU A 1 186 ? 17.924 -3.564 -40.531 1.00 97.12 186 GLU A N 1
ATOM 1543 C CA . GLU A 1 186 ? 16.771 -4.318 -40.026 1.00 97.12 186 GLU A CA 1
ATOM 1544 C C . GLU A 1 186 ? 17.067 -5.087 -38.720 1.00 97.12 186 GLU A C 1
ATOM 1546 O O . GLU A 1 186 ? 16.337 -4.885 -37.745 1.00 97.12 186 GLU A O 1
ATOM 1551 N N . PRO A 1 187 ? 18.117 -5.931 -38.620 1.00 97.62 187 PRO A N 1
ATOM 1552 C CA . PRO A 1 187 ? 18.414 -6.614 -37.364 1.00 97.62 187 PRO A CA 1
ATOM 1553 C C . PRO A 1 187 ? 18.828 -5.658 -36.234 1.00 97.62 187 PRO A C 1
ATOM 1555 O O . PRO A 1 187 ? 18.474 -5.918 -35.085 1.00 97.62 187 PRO A O 1
ATOM 1558 N N . LEU A 1 188 ? 19.531 -4.555 -36.522 1.00 97.75 188 LEU A N 1
ATOM 1559 C CA . LEU A 1 188 ? 19.917 -3.563 -35.506 1.00 97.75 188 LEU A CA 1
ATOM 1560 C C . LEU A 1 188 ? 18.700 -2.806 -34.952 1.00 97.75 188 LEU A C 1
ATOM 1562 O O . LEU A 1 188 ? 18.566 -2.666 -33.735 1.00 97.75 188 LEU A O 1
ATOM 1566 N N . GLU A 1 189 ? 17.768 -2.400 -35.814 1.00 96.81 189 GLU A N 1
ATOM 1567 C CA . GLU A 1 189 ? 16.486 -1.823 -35.390 1.00 96.81 189 GLU A CA 1
ATOM 1568 C C . GLU A 1 189 ? 15.630 -2.843 -34.624 1.00 96.81 189 GLU A C 1
ATOM 1570 O O . GLU A 1 189 ? 14.997 -2.506 -33.623 1.00 96.81 189 GLU A O 1
ATOM 1575 N N . GLY A 1 190 ? 15.679 -4.122 -35.010 1.00 97.62 190 GLY A N 1
ATOM 1576 C CA . GLY A 1 190 ? 15.056 -5.209 -34.253 1.00 97.62 190 GLY A CA 1
ATOM 1577 C C . GLY A 1 190 ? 15.598 -5.336 -32.822 1.00 97.62 190 GLY A C 1
ATOM 1578 O O . GLY A 1 190 ? 14.821 -5.514 -31.881 1.00 97.62 190 GLY A O 1
ATOM 1579 N N . VAL A 1 191 ? 16.915 -5.194 -32.630 1.00 97.75 191 VAL A N 1
ATOM 1580 C CA . VAL A 1 191 ? 17.539 -5.177 -31.293 1.00 97.75 191 VAL A CA 1
ATOM 1581 C C . VAL A 1 191 ? 17.110 -3.939 -30.505 1.00 97.75 191 VAL A C 1
ATOM 1583 O O . VAL A 1 191 ? 16.732 -4.074 -29.341 1.00 97.75 191 VAL A O 1
ATOM 1586 N N . SER A 1 192 ? 17.101 -2.759 -31.133 1.00 97.25 192 SER A N 1
ATOM 1587 C CA . SER A 1 192 ? 16.606 -1.515 -30.524 1.00 97.25 192 SER A CA 1
ATOM 1588 C C . SER A 1 192 ? 15.167 -1.665 -30.009 1.00 97.25 192 SER A C 1
ATOM 1590 O O . SER A 1 192 ? 14.887 -1.390 -28.839 1.00 97.25 192 SER A O 1
ATOM 1592 N N . ALA A 1 193 ? 14.266 -2.202 -30.839 1.00 97.50 193 ALA A N 1
ATOM 1593 C CA . ALA A 1 193 ? 12.876 -2.453 -30.465 1.00 97.50 193 ALA A CA 1
ATOM 1594 C C . ALA A 1 193 ? 12.748 -3.480 -29.326 1.00 97.50 193 ALA A C 1
ATOM 1596 O O . ALA A 1 193 ? 11.952 -3.294 -28.405 1.00 97.50 193 ALA A O 1
ATOM 1597 N N . CYS A 1 194 ? 13.552 -4.548 -29.352 1.00 98.00 194 CYS A N 1
ATOM 1598 C CA . CYS A 1 194 ? 13.585 -5.548 -28.284 1.00 98.00 194 CYS A CA 1
ATOM 1599 C C . CYS A 1 194 ? 14.016 -4.936 -26.943 1.00 98.00 194 CYS A C 1
ATOM 1601 O O . CYS A 1 194 ? 13.378 -5.180 -25.920 1.00 98.00 194 CYS A O 1
ATOM 1603 N N . ILE A 1 195 ? 15.047 -4.085 -26.954 1.00 97.81 195 ILE A N 1
ATOM 1604 C CA . ILE A 1 195 ? 15.495 -3.344 -25.769 1.00 97.81 195 ILE A CA 1
ATOM 1605 C C . ILE A 1 195 ? 14.376 -2.442 -25.246 1.00 97.81 195 ILE A C 1
ATOM 1607 O O . ILE A 1 195 ? 14.116 -2.447 -24.046 1.00 97.81 195 ILE A O 1
ATOM 1611 N N . GLY A 1 196 ? 13.668 -1.735 -26.134 1.00 97.44 196 GLY A N 1
ATOM 1612 C CA . GLY A 1 196 ? 12.497 -0.934 -25.767 1.00 97.44 196 GLY A CA 1
ATOM 1613 C C . GLY A 1 196 ? 11.430 -1.750 -25.030 1.00 97.44 196 GLY A C 1
ATOM 1614 O O . GLY A 1 196 ? 10.994 -1.353 -23.952 1.00 97.44 196 GLY A O 1
ATOM 1615 N N . ASN A 1 197 ? 11.081 -2.930 -25.550 1.00 97.81 197 ASN A N 1
ATOM 1616 C CA . ASN A 1 197 ? 10.124 -3.831 -24.898 1.00 97.81 197 ASN A CA 1
ATOM 1617 C C . ASN A 1 197 ? 10.614 -4.308 -23.520 1.00 97.81 197 ASN A C 1
ATOM 1619 O O . ASN A 1 197 ? 9.827 -4.373 -22.576 1.00 97.81 197 ASN A O 1
ATOM 1623 N N . CYS A 1 198 ? 11.906 -4.626 -23.385 1.00 97.50 198 CYS A N 1
ATOM 1624 C CA . CYS A 1 198 ? 12.502 -5.007 -22.104 1.00 97.50 198 CYS A CA 1
ATOM 1625 C C . CYS A 1 198 ? 12.455 -3.861 -21.082 1.00 97.50 198 CYS A C 1
ATOM 1627 O O . CYS A 1 198 ? 12.158 -4.117 -19.918 1.00 97.50 198 CYS A O 1
ATOM 1629 N N . CYS A 1 199 ? 12.709 -2.617 -21.504 1.00 97.88 199 CYS A N 1
ATOM 1630 C CA . CYS A 1 199 ? 12.574 -1.440 -20.644 1.00 97.88 199 CYS A CA 1
ATOM 1631 C C . CYS A 1 199 ? 11.140 -1.294 -20.131 1.00 97.88 199 CYS A C 1
ATOM 1633 O O . CYS A 1 199 ? 10.942 -1.211 -18.924 1.00 97.88 199 CYS A O 1
ATOM 1635 N N . THR A 1 200 ? 10.144 -1.340 -21.023 1.00 97.38 200 THR A N 1
ATOM 1636 C CA . THR A 1 200 ? 8.728 -1.242 -20.637 1.00 97.38 200 THR A CA 1
ATOM 1637 C C . THR A 1 200 ? 8.331 -2.343 -19.654 1.00 97.38 200 THR A C 1
ATOM 1639 O O . THR A 1 200 ? 7.756 -2.048 -18.613 1.00 97.38 200 THR A O 1
ATOM 1642 N N . ALA A 1 201 ? 8.705 -3.597 -19.919 1.00 97.31 201 ALA A N 1
ATOM 1643 C CA . ALA A 1 201 ? 8.391 -4.703 -19.015 1.00 97.31 201 ALA A CA 1
ATOM 1644 C C . ALA A 1 201 ? 9.073 -4.566 -17.639 1.00 97.31 201 ALA A C 1
ATOM 1646 O O . ALA A 1 201 ? 8.498 -4.939 -16.616 1.00 97.31 201 ALA A O 1
ATOM 1647 N N . LEU A 1 202 ? 10.305 -4.047 -17.596 1.00 96.62 202 LEU A N 1
ATOM 1648 C CA . LEU A 1 202 ? 11.034 -3.826 -16.345 1.00 96.62 202 LEU A CA 1
ATOM 1649 C C . LEU A 1 202 ? 10.464 -2.645 -15.544 1.00 96.62 202 LEU A C 1
ATOM 1651 O O . LEU A 1 202 ? 10.448 -2.700 -14.313 1.00 96.62 202 LEU A O 1
ATOM 1655 N N . GLU A 1 203 ? 9.990 -1.604 -16.229 1.00 95.88 203 GLU A N 1
ATOM 1656 C CA . GLU A 1 203 ? 9.262 -0.477 -15.636 1.00 95.88 203 GLU A CA 1
ATOM 1657 C C . GLU A 1 203 ? 7.975 -0.950 -14.968 1.00 95.88 203 GLU A C 1
ATOM 1659 O O . GLU A 1 203 ? 7.822 -0.754 -13.764 1.00 95.88 203 GLU A O 1
ATOM 1664 N N . GLU A 1 204 ? 7.121 -1.662 -15.707 1.00 96.19 204 GLU A N 1
ATOM 1665 C CA . GLU A 1 204 ? 5.867 -2.228 -15.192 1.00 96.19 204 GLU A CA 1
ATOM 1666 C C . GLU A 1 204 ? 6.120 -3.130 -13.972 1.00 96.19 204 GLU A C 1
ATOM 1668 O O . GLU A 1 204 ? 5.488 -2.970 -12.930 1.00 96.19 204 GLU A O 1
ATOM 1673 N N . LEU A 1 205 ? 7.120 -4.019 -14.041 1.00 95.62 205 LEU A N 1
ATOM 1674 C CA . LEU A 1 205 ? 7.484 -4.879 -12.910 1.00 95.62 205 LEU A CA 1
ATOM 1675 C C . LEU A 1 205 ? 7.937 -4.077 -11.677 1.00 95.62 205 LEU A C 1
ATOM 1677 O O . LEU A 1 205 ? 7.613 -4.438 -10.542 1.00 95.62 205 LEU A O 1
ATOM 1681 N N . SER A 1 206 ? 8.719 -3.016 -11.882 1.00 92.81 206 SER A N 1
ATOM 1682 C CA . SER A 1 206 ? 9.224 -2.175 -10.790 1.00 92.81 206 SER A CA 1
ATOM 1683 C C . SER A 1 206 ? 8.097 -1.377 -10.132 1.00 92.81 206 SER A C 1
ATOM 1685 O O . SER A 1 206 ? 8.079 -1.232 -8.903 1.00 92.81 206 SER A O 1
ATOM 1687 N N . GLU A 1 207 ? 7.148 -0.891 -10.934 1.00 91.50 207 GLU A N 1
ATOM 1688 C CA . GLU A 1 207 ? 5.934 -0.221 -10.470 1.00 91.50 207 GLU A CA 1
ATOM 1689 C C . GLU A 1 207 ? 5.051 -1.180 -9.663 1.00 91.50 207 GLU A C 1
ATOM 1691 O O . GLU A 1 207 ? 4.747 -0.876 -8.509 1.00 91.50 207 GLU A O 1
ATOM 1696 N N . ASP A 1 208 ? 4.751 -2.375 -10.178 1.00 92.56 208 ASP A N 1
ATOM 1697 C CA . ASP A 1 208 ? 3.947 -3.393 -9.484 1.00 92.56 208 ASP A CA 1
ATOM 1698 C C . ASP A 1 208 ? 4.559 -3.787 -8.129 1.00 92.56 208 ASP A C 1
ATOM 1700 O O . ASP A 1 208 ? 3.882 -3.882 -7.096 1.00 92.56 208 ASP A O 1
ATOM 1704 N N . MET A 1 209 ? 5.881 -3.985 -8.082 1.00 92.25 209 MET A N 1
ATOM 1705 C CA . MET A 1 209 ? 6.553 -4.304 -6.823 1.00 92.25 209 MET A CA 1
ATOM 1706 C C . MET A 1 209 ? 6.478 -3.155 -5.808 1.00 92.25 209 MET A C 1
ATOM 1708 O O . MET A 1 209 ? 6.402 -3.404 -4.598 1.00 92.25 209 MET A O 1
ATOM 1712 N N . THR A 1 210 ? 6.486 -1.910 -6.281 1.00 88.75 210 THR A N 1
ATOM 1713 C CA . THR A 1 210 ? 6.457 -0.712 -5.433 1.00 88.75 210 THR A CA 1
ATOM 1714 C C . THR A 1 210 ? 5.048 -0.386 -4.945 1.00 88.75 210 THR A C 1
ATOM 1716 O O . THR A 1 210 ? 4.866 -0.092 -3.761 1.00 88.75 210 THR A O 1
ATOM 1719 N N . GLU A 1 211 ? 4.055 -0.471 -5.826 1.00 85.19 211 GLU A N 1
ATOM 1720 C CA . GLU A 1 211 ? 2.685 -0.018 -5.582 1.00 85.19 211 GLU A CA 1
ATOM 1721 C C . GLU A 1 211 ? 1.780 -1.108 -4.996 1.00 85.19 211 GLU A C 1
ATOM 1723 O O . GLU A 1 211 ? 0.891 -0.789 -4.201 1.00 85.19 211 GLU A O 1
ATOM 1728 N N . ASP A 1 212 ? 2.036 -2.386 -5.296 1.00 87.12 212 ASP A N 1
ATOM 1729 C CA . ASP A 1 212 ? 1.189 -3.493 -4.837 1.00 87.12 212 ASP A CA 1
ATOM 1730 C C . ASP A 1 212 ? 1.886 -4.380 -3.802 1.00 87.12 212 ASP A C 1
ATOM 1732 O O . ASP A 1 212 ? 1.347 -4.628 -2.715 1.00 87.12 212 ASP A O 1
ATOM 1736 N N . PHE A 1 213 ? 3.104 -4.846 -4.088 1.00 91.00 213 PHE A N 1
ATOM 1737 C CA . PHE A 1 213 ? 3.773 -5.829 -3.230 1.00 91.00 213 PHE A CA 1
ATOM 1738 C C . PHE A 1 213 ? 4.291 -5.234 -1.911 1.00 91.00 213 PHE A C 1
ATOM 1740 O O . PHE A 1 213 ? 3.946 -5.724 -0.826 1.00 91.00 213 PHE A O 1
ATOM 1747 N N . LEU A 1 214 ? 5.096 -4.165 -1.971 1.00 88.81 214 LEU A N 1
ATOM 1748 C CA . LEU A 1 214 ? 5.663 -3.531 -0.773 1.00 88.81 214 LEU A CA 1
ATOM 1749 C C . LEU A 1 214 ? 4.592 -3.057 0.228 1.00 88.81 214 LEU A C 1
ATOM 1751 O O . LEU A 1 214 ? 4.747 -3.318 1.428 1.00 88.81 214 LEU A O 1
ATOM 1755 N N . PRO A 1 215 ? 3.488 -2.405 -0.188 1.00 86.25 215 PRO A N 1
ATOM 1756 C CA . PRO A 1 215 ? 2.467 -1.955 0.752 1.00 8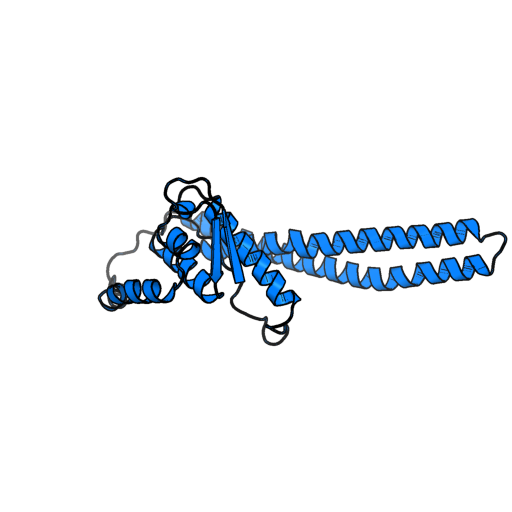6.25 215 PRO A CA 1
ATOM 1757 C C . PRO A 1 215 ? 1.767 -3.108 1.471 1.00 86.25 215 PRO A C 1
ATOM 1759 O O . PRO A 1 215 ? 1.409 -2.965 2.640 1.00 86.25 215 PRO A O 1
ATOM 1762 N N . VAL A 1 216 ? 1.593 -4.261 0.815 1.00 88.50 216 VAL A N 1
ATOM 1763 C CA . VAL A 1 216 ? 1.040 -5.468 1.449 1.00 88.50 216 VAL A CA 1
ATOM 1764 C C . VAL A 1 216 ? 1.992 -6.007 2.515 1.00 88.50 216 VAL A C 1
ATOM 1766 O O . VAL A 1 216 ? 1.555 -6.274 3.634 1.00 88.50 216 VAL A O 1
ATOM 1769 N N . LEU A 1 217 ? 3.291 -6.118 2.220 1.00 90.00 217 LEU A N 1
ATOM 1770 C CA . LEU A 1 217 ? 4.284 -6.564 3.206 1.00 90.00 217 LEU A CA 1
ATOM 1771 C C . LEU A 1 217 ? 4.321 -5.657 4.438 1.00 90.00 217 LEU A C 1
ATOM 1773 O O . LEU A 1 217 ? 4.266 -6.142 5.569 1.00 90.00 217 LEU A O 1
ATOM 1777 N N . ARG A 1 218 ? 4.375 -4.340 4.219 1.00 87.94 218 ARG A N 1
ATOM 1778 C CA . ARG A 1 218 ? 4.404 -3.341 5.294 1.00 87.94 218 ARG A CA 1
ATOM 1779 C C . ARG A 1 218 ? 3.127 -3.373 6.133 1.00 87.94 218 ARG A C 1
ATOM 1781 O O . ARG A 1 218 ? 3.204 -3.273 7.352 1.00 87.94 218 ARG A O 1
ATOM 1788 N N . GLU A 1 219 ? 1.967 -3.594 5.513 1.00 87.44 219 GLU A N 1
ATOM 1789 C CA . GLU A 1 219 ? 0.703 -3.803 6.232 1.00 87.44 219 GLU A CA 1
ATOM 1790 C C . GLU A 1 219 ? 0.786 -5.020 7.172 1.00 87.44 219 GLU A C 1
ATOM 1792 O O . GLU A 1 219 ? 0.423 -4.911 8.342 1.00 87.44 219 GLU A O 1
ATOM 1797 N N . TYR A 1 220 ? 1.308 -6.164 6.712 1.00 90.25 220 TYR A N 1
ATOM 1798 C CA . TYR A 1 220 ? 1.468 -7.350 7.567 1.00 90.25 220 TYR A CA 1
ATOM 1799 C C . TYR A 1 220 ? 2.465 -7.143 8.713 1.00 90.25 220 TYR A C 1
ATOM 1801 O O . TYR A 1 220 ? 2.242 -7.661 9.810 1.00 90.25 220 TYR A O 1
ATOM 1809 N N . ILE A 1 221 ? 3.535 -6.374 8.490 1.00 89.50 221 ILE A N 1
ATOM 1810 C CA . ILE A 1 221 ? 4.465 -5.981 9.558 1.00 89.50 221 ILE A CA 1
ATOM 1811 C C . ILE A 1 221 ? 3.708 -5.189 10.630 1.00 89.50 221 ILE A C 1
ATOM 1813 O O . ILE A 1 221 ? 3.746 -5.568 11.801 1.00 89.50 221 ILE A O 1
ATOM 1817 N N . LEU A 1 222 ? 2.933 -4.178 10.233 1.00 87.94 222 LEU A N 1
ATOM 1818 C CA . LEU A 1 222 ? 2.138 -3.362 11.156 1.00 87.94 222 LEU A CA 1
ATOM 1819 C C . LEU A 1 222 ? 1.055 -4.170 11.894 1.00 87.94 222 LEU A C 1
ATOM 1821 O O . LEU A 1 222 ? 0.786 -3.930 13.074 1.00 87.94 222 LEU A O 1
ATOM 1825 N N . TYR A 1 223 ? 0.441 -5.159 11.238 1.00 89.12 223 TYR A N 1
ATOM 1826 C CA . TYR A 1 223 ? -0.467 -6.094 11.910 1.00 89.12 223 TYR A CA 1
ATOM 1827 C C . TYR A 1 223 ? 0.261 -6.954 12.943 1.00 89.12 223 TYR A C 1
ATOM 1829 O O . TYR A 1 223 ? -0.274 -7.176 14.027 1.00 89.12 223 TYR A O 1
ATOM 1837 N N . SER A 1 224 ? 1.476 -7.422 12.633 1.00 88.00 224 SER A N 1
ATOM 1838 C CA . SER A 1 224 ? 2.287 -8.190 13.583 1.00 88.00 224 SER A CA 1
ATOM 1839 C C . SER A 1 224 ? 2.613 -7.382 14.837 1.00 88.00 224 SER A C 1
ATOM 1841 O O . SER A 1 224 ? 2.582 -7.930 15.933 1.00 88.00 224 SER A O 1
ATOM 1843 N N . GLU A 1 225 ? 2.857 -6.078 14.688 1.00 84.00 225 GLU A N 1
ATOM 1844 C CA . GLU A 1 225 ? 3.089 -5.158 15.802 1.00 84.00 225 GLU A CA 1
ATOM 1845 C C . GLU A 1 225 ? 1.810 -4.882 16.594 1.00 84.00 225 GLU A C 1
ATOM 1847 O O . GLU A 1 225 ? 1.853 -4.836 17.816 1.00 84.00 225 GLU A O 1
ATOM 1852 N N . SER A 1 226 ? 0.663 -4.773 15.917 1.00 82.19 226 SER A N 1
ATOM 1853 C CA . SER A 1 226 ? -0.639 -4.544 16.565 1.00 82.19 226 SER A CA 1
ATOM 1854 C C . SER A 1 226 ? -1.125 -5.739 17.400 1.00 82.19 226 SER A C 1
ATOM 1856 O O . SER A 1 226 ? -2.003 -5.575 18.242 1.00 82.19 226 SER A O 1
ATOM 1858 N N . MET A 1 227 ? -0.591 -6.943 17.158 1.00 82.25 227 MET A N 1
ATOM 1859 C CA . MET A 1 227 ? -0.915 -8.163 17.912 1.00 82.25 227 MET A CA 1
ATOM 1860 C C . MET A 1 227 ? -0.013 -8.405 19.136 1.00 82.25 227 MET A C 1
ATOM 1862 O O . MET A 1 227 ? -0.311 -9.309 19.922 1.00 82.25 227 MET A O 1
ATOM 1866 N N . LYS A 1 228 ? 1.092 -7.662 19.277 1.00 71.12 228 LYS A N 1
ATOM 1867 C CA . LYS A 1 228 ? 2.042 -7.804 20.393 1.00 71.12 228 LYS A CA 1
ATOM 1868 C C . LYS A 1 228 ? 1.578 -7.034 21.624 1.00 71.12 228 LYS A C 1
ATOM 1870 O O . LYS A 1 228 ? 1.643 -7.643 22.720 1.00 71.12 228 LYS A O 1
#

Radius of gyration: 25.7 Å; chains: 1; bounding box: 56×39×89 Å

Foldseek 3Di:
DWDKDADPDPVDPDRIFIEDDDPVLVVVLQVVCCVVPVPDQQQDQDDPDDDPPPDDCPPPVNVVLNVVRVVVSLVVLCPDPPSVPDPSNVCSGHPRDCVVVVVVVVVVCVPPPDPPPPPPPPDPPDPDPVVVVVVLVVLVVLLVVLVVVLVVLVVVLVVLVVVLVVLLVQLVVLCVVLVVDVVCNVVSNVVSVVSVVVSVVSVVVSCCSVRPVNVVSVSVSSSSVSSD